Protein AF-A0A1S3QYT4-F1 (afdb_monomer_lite)

Sequence (196 aa):
MYPQIYHILTKGEIKMAVCIEDDCNSELPPASLLFRAARQYSYGVLFSLAETHRRLERLAMRNRGPLEVPPVIVKEWSSGKSKSALTPELVPALCFREWTCPNLRRLWLGRASEDRSRRTRAFLACLRSDCPALLNPAQVPQHLLLMCCVLRYMMQWPGGRILQRHELDAFLAQAVSNQLYEPDQLQELKVQQSTH

Secondary structure (DSSP, 8-state):
--HHHHHHHHHSEEEPPPP---TT--SS--HHHHTHHHHHHHHHHHTTHHHHHHHHHHHHHHHTS--PPPPPEEEEE--BTTB-TTS-EEEE----SSS-PPPHHHHHH--SHHHHHHHHHHHHHHTT---GGGG-TTTS-GGGHHHHHHHHHHHT-TTS-SS-HHHHHHHHHHHH-GGGG-HHHHHT-PPP----

pLDDT: mean 87.48, std 9.91, range [41.62, 97.94]

Foldseek 3Di:
DPPQLVCCLPPLEDEDDDDPDDQPDPQDDDPCVLLQLLVLQVSCQSVVVLVQVVVQVVVCVVVVHDDDDDWRWHFYQDDHDVDDSPGTDTRTRDAQDPDRQDHPCCLPVPDDPCSVVSVVCSNCSSLVRNDVQLVDCVNHPPVCSVVVSNVVSQCPRPVDRPDDPVRVVVVVCCVPDPQVVDVVSVVPDDDDPDDD

Structure (mmCIF, N/CA/C/O backbone):
data_AF-A0A1S3QYT4-F1
#
_entry.id   AF-A0A1S3QYT4-F1
#
loop_
_atom_site.group_PDB
_atom_site.id
_atom_site.type_symbol
_atom_site.label_atom_id
_atom_site.label_alt_id
_atom_site.label_comp_id
_atom_site.label_asym_id
_atom_site.label_entity_id
_atom_site.label_seq_id
_atom_site.pdbx_PDB_ins_code
_atom_site.Cartn_x
_atom_site.Cartn_y
_atom_site.Cartn_z
_atom_site.occupancy
_atom_site.B_iso_or_equiv
_atom_site.auth_seq_id
_atom_site.auth_comp_id
_atom_site.auth_asym_id
_atom_site.auth_atom_id
_atom_site.pdbx_PDB_model_num
ATOM 1 N N . MET A 1 1 ? -9.110 -11.469 -10.631 1.00 56.06 1 MET A N 1
ATOM 2 C CA . MET A 1 1 ? -8.016 -10.469 -10.619 1.00 56.06 1 MET A CA 1
ATOM 3 C C . MET A 1 1 ? -8.629 -9.153 -10.172 1.00 56.06 1 MET A C 1
ATOM 5 O O . MET A 1 1 ? -9.740 -8.880 -10.606 1.00 56.06 1 MET A O 1
ATOM 9 N N . TYR A 1 2 ? -7.989 -8.391 -9.282 1.00 73.38 2 TYR A N 1
ATOM 10 C CA . TYR A 1 2 ? -8.568 -7.126 -8.814 1.00 73.38 2 TYR A CA 1
ATOM 11 C C . TYR A 1 2 ? -8.703 -6.158 -10.010 1.00 73.38 2 TYR A C 1
ATOM 13 O O . TYR A 1 2 ? -7.704 -5.984 -10.718 1.00 73.38 2 TYR A O 1
ATOM 21 N N . PRO A 1 3 ? -9.890 -5.582 -10.292 1.00 77.69 3 PRO A N 1
ATOM 22 C CA . PRO A 1 3 ? -10.163 -4.857 -11.543 1.00 77.69 3 PRO A CA 1
ATOM 23 C C . PRO A 1 3 ? -9.160 -3.738 -11.848 1.00 77.69 3 PRO A C 1
ATOM 25 O O . PRO A 1 3 ? -8.796 -3.508 -13.000 1.00 77.69 3 PRO A O 1
ATOM 28 N N . GLN A 1 4 ? -8.653 -3.080 -10.804 1.00 89.12 4 GLN A N 1
ATOM 29 C CA . GLN A 1 4 ? -7.727 -1.959 -10.922 1.00 89.12 4 GLN A CA 1
ATOM 30 C C . GLN A 1 4 ? -6.356 -2.367 -11.478 1.00 89.12 4 GLN A C 1
ATOM 32 O O . GLN A 1 4 ? -5.688 -1.542 -12.090 1.00 89.12 4 GLN A O 1
ATOM 37 N N . ILE A 1 5 ? -5.926 -3.622 -11.310 1.00 92.38 5 ILE A N 1
ATOM 38 C CA . ILE A 1 5 ? -4.585 -4.069 -11.725 1.00 92.38 5 ILE A CA 1
ATOM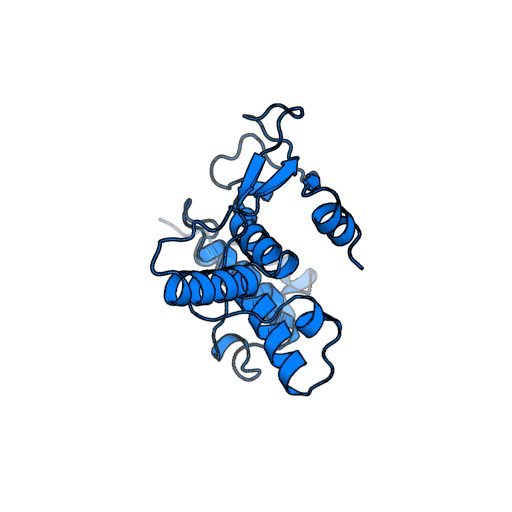 39 C C . ILE A 1 5 ? -4.407 -3.957 -13.238 1.00 92.38 5 ILE A C 1
ATOM 41 O O . ILE A 1 5 ? -3.396 -3.439 -13.707 1.00 92.38 5 ILE A O 1
ATOM 45 N N . TYR A 1 6 ? -5.391 -4.430 -14.005 1.00 91.75 6 TYR A N 1
ATOM 46 C CA . TYR A 1 6 ? -5.348 -4.351 -15.463 1.00 91.75 6 TYR A CA 1
ATOM 47 C C . TYR A 1 6 ? -5.307 -2.894 -15.934 1.00 91.75 6 TYR A C 1
ATOM 49 O O . TYR A 1 6 ? -4.530 -2.543 -16.821 1.00 91.75 6 TYR A O 1
ATOM 57 N N . HIS A 1 7 ? -6.100 -2.030 -15.300 1.00 94.44 7 HIS A N 1
ATOM 58 C CA . HIS A 1 7 ? -6.141 -0.610 -15.621 1.00 94.44 7 HIS A CA 1
ATOM 59 C C . HIS A 1 7 ? -4.813 0.095 -15.307 1.00 94.44 7 HIS A C 1
ATOM 61 O O . HIS A 1 7 ? -4.290 0.795 -16.168 1.00 94.44 7 HIS A O 1
ATOM 67 N N . ILE A 1 8 ? -4.196 -0.182 -14.153 1.00 96.12 8 ILE A N 1
ATOM 68 C CA . ILE A 1 8 ? -2.860 0.336 -13.816 1.00 96.12 8 ILE A CA 1
ATOM 69 C C . ILE A 1 8 ? -1.842 -0.090 -14.878 1.00 96.12 8 ILE A C 1
ATOM 71 O O . ILE A 1 8 ? -1.120 0.751 -15.400 1.00 96.12 8 ILE A O 1
ATOM 75 N N . LEU A 1 9 ? -1.802 -1.374 -15.241 1.00 94.31 9 LEU A N 1
ATOM 76 C CA . LEU A 1 9 ? -0.813 -1.897 -16.191 1.00 94.31 9 LEU A CA 1
ATOM 77 C C . LEU A 1 9 ? -1.001 -1.374 -17.624 1.00 94.31 9 LEU A C 1
ATOM 79 O O . LEU A 1 9 ? -0.030 -1.308 -18.372 1.00 94.31 9 LEU A O 1
ATOM 83 N N . THR A 1 10 ? -2.227 -1.021 -18.020 1.00 94.75 10 THR A N 1
ATOM 84 C CA . THR A 1 10 ? -2.541 -0.602 -19.400 1.00 94.75 10 THR A CA 1
ATOM 85 C C . THR A 1 10 ? -2.665 0.905 -19.584 1.00 94.75 10 THR A C 1
ATOM 87 O O . THR A 1 10 ? -2.404 1.405 -20.677 1.00 94.75 10 THR A O 1
ATOM 90 N N . LYS A 1 11 ? -3.084 1.635 -18.548 1.00 96.06 11 LYS A N 1
ATOM 91 C CA . LYS A 1 11 ? -3.335 3.083 -18.586 1.00 96.06 11 LYS A CA 1
ATOM 92 C C . LYS A 1 11 ? -2.419 3.877 -17.660 1.00 96.06 11 LYS A C 1
ATOM 94 O O . LYS A 1 11 ? -2.331 5.091 -17.807 1.00 96.06 11 LYS A O 1
ATOM 99 N N . GLY A 1 12 ? -1.724 3.215 -16.734 1.00 96.25 12 GLY A N 1
ATOM 100 C CA . GLY A 1 12 ? -0.875 3.891 -15.756 1.00 96.25 12 GLY A CA 1
ATOM 101 C C . GLY A 1 12 ? -1.681 4.761 -14.798 1.00 96.25 12 GLY A C 1
ATOM 102 O O . GLY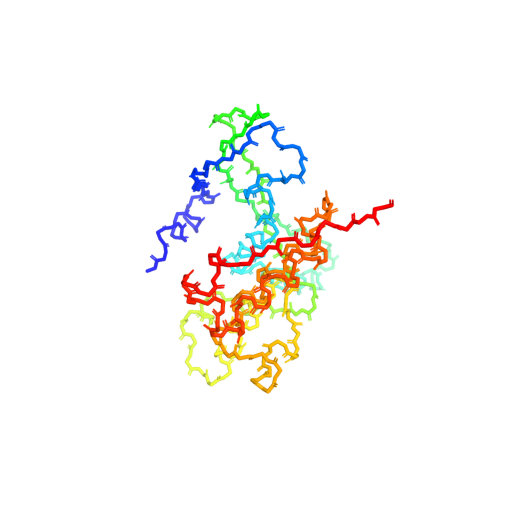 A 1 12 ? -1.184 5.790 -14.352 1.00 96.25 12 GLY A O 1
ATOM 103 N N . GLU A 1 13 ? -2.931 4.395 -14.508 1.00 95.88 13 GLU A N 1
ATOM 104 C CA . GLU A 1 13 ? -3.810 5.191 -13.655 1.00 95.88 13 GLU A CA 1
ATOM 105 C C . GLU A 1 13 ? -4.701 4.329 -12.754 1.00 95.88 13 GLU A C 1
ATOM 107 O O . GLU A 1 13 ? -4.961 3.154 -13.026 1.00 95.88 13 GLU A O 1
ATOM 112 N N . ILE A 1 14 ? -5.163 4.925 -11.657 1.00 94.69 14 ILE A N 1
ATOM 113 C CA . ILE A 1 14 ? -6.103 4.324 -10.713 1.00 94.69 14 ILE A CA 1
ATOM 114 C C . ILE A 1 14 ? -7.032 5.395 -10.145 1.00 94.69 14 ILE A C 1
ATOM 116 O O . ILE A 1 14 ? -6.604 6.496 -9.803 1.00 94.69 14 ILE A O 1
ATOM 120 N N . LYS A 1 15 ? -8.312 5.045 -10.002 1.00 92.25 15 LYS A N 1
ATOM 121 C CA . LYS A 1 15 ? -9.285 5.827 -9.239 1.00 92.25 15 LYS A CA 1
ATOM 122 C C . LYS A 1 15 ? -9.370 5.273 -7.824 1.00 92.25 15 LYS A C 1
ATOM 124 O O . LYS A 1 15 ? -9.664 4.090 -7.642 1.00 92.25 15 LYS A O 1
ATOM 129 N N . MET A 1 16 ? -9.069 6.115 -6.844 1.00 89.38 16 MET A N 1
ATOM 130 C CA . MET A 1 16 ? -9.186 5.769 -5.434 1.00 89.38 16 MET A CA 1
ATOM 131 C C . MET A 1 16 ? -10.658 5.605 -5.064 1.00 89.38 16 MET A C 1
ATOM 133 O O . MET A 1 16 ? -11.518 6.325 -5.571 1.00 89.38 16 MET A O 1
ATOM 137 N N . ALA A 1 17 ? -10.943 4.640 -4.189 1.00 83.94 17 ALA A N 1
ATOM 138 C CA . ALA A 1 17 ? -12.272 4.510 -3.612 1.00 83.94 17 ALA A CA 1
ATOM 139 C C . ALA A 1 17 ? -12.607 5.777 -2.814 1.00 83.94 17 ALA A C 1
ATOM 141 O O . ALA A 1 17 ? -11.731 6.350 -2.163 1.00 83.94 17 ALA A O 1
ATOM 142 N N . VAL A 1 18 ? -13.866 6.205 -2.885 1.00 78.94 18 VAL A N 1
ATOM 143 C CA . VAL A 1 18 ? -14.362 7.316 -2.075 1.00 78.94 18 VAL A CA 1
ATOM 144 C C . VAL A 1 18 ? -14.607 6.783 -0.670 1.00 78.94 18 VAL A C 1
ATOM 146 O O . VAL A 1 18 ? -15.431 5.888 -0.482 1.00 78.94 18 VAL A O 1
ATOM 149 N N . CYS A 1 19 ? -13.871 7.318 0.296 1.00 77.75 19 CYS A N 1
ATOM 150 C CA . CYS A 1 19 ? -14.106 7.089 1.713 1.00 77.75 19 CYS A CA 1
ATOM 151 C C . CYS A 1 19 ? -14.890 8.279 2.274 1.00 77.75 19 CYS A C 1
ATOM 153 O O . CYS A 1 19 ? -14.667 9.414 1.854 1.00 77.75 19 CYS A O 1
ATOM 155 N N . ILE A 1 20 ? -15.803 8.022 3.212 1.00 79.06 20 ILE A N 1
ATOM 156 C CA . ILE A 1 20 ? -16.398 9.088 4.022 1.00 79.06 20 ILE A CA 1
ATOM 157 C C . ILE A 1 20 ? -15.332 9.470 5.048 1.00 79.06 20 ILE A C 1
ATOM 159 O O . ILE A 1 20 ? -15.052 8.699 5.963 1.00 79.06 20 ILE A O 1
ATOM 163 N N . GLU A 1 21 ? -14.693 10.614 4.841 1.00 81.06 21 GLU A N 1
ATOM 164 C CA . GLU A 1 21 ? -13.662 11.152 5.726 1.00 81.06 21 GLU A CA 1
ATOM 165 C C . GLU A 1 21 ? -14.203 12.431 6.374 1.00 81.06 21 GLU A C 1
ATOM 167 O O . GLU A 1 21 ? -14.915 13.203 5.725 1.00 81.06 21 GLU A O 1
ATOM 172 N N . ASP A 1 22 ? -13.908 12.637 7.662 1.00 81.31 22 ASP A N 1
ATOM 173 C CA . ASP A 1 22 ? -14.217 13.910 8.308 1.00 81.31 22 ASP A CA 1
ATOM 174 C C . ASP A 1 22 ? -13.227 14.957 7.822 1.00 81.31 22 ASP A C 1
ATOM 176 O O . ASP A 1 22 ? -12.072 15.040 8.231 1.00 81.31 22 ASP A O 1
ATOM 180 N N . ASP A 1 23 ? -13.747 15.773 6.931 1.00 72.19 23 ASP A N 1
ATOM 181 C CA . ASP A 1 23 ? -13.096 16.890 6.301 1.00 72.19 23 ASP A CA 1
ATOM 182 C C . ASP A 1 23 ? -12.512 17.893 7.326 1.00 72.19 23 ASP A C 1
ATOM 184 O O . ASP A 1 23 ? -11.523 18.578 7.042 1.00 72.19 23 ASP A O 1
ATOM 188 N N . CYS A 1 24 ? -13.110 18.028 8.511 1.00 77.88 24 CYS A N 1
ATOM 189 C CA . CYS A 1 24 ? -12.649 18.928 9.571 1.00 77.88 24 CYS A CA 1
ATOM 190 C C . CYS A 1 24 ? -11.568 18.314 10.472 1.00 77.88 24 CYS A C 1
ATOM 192 O O . CYS A 1 24 ? -10.926 19.050 11.224 1.00 77.88 24 CYS A O 1
ATOM 194 N N . ASN A 1 25 ? -11.336 17.004 10.381 1.00 81.19 25 ASN A N 1
ATOM 195 C CA . ASN A 1 25 ? -10.341 16.320 11.187 1.00 81.19 25 ASN A CA 1
ATOM 196 C C . ASN A 1 25 ? -8.933 16.536 10.611 1.00 81.19 25 ASN A C 1
ATOM 198 O O . ASN A 1 25 ? -8.580 16.014 9.555 1.00 81.19 25 ASN A O 1
ATOM 202 N N . SER A 1 26 ? -8.109 17.304 11.323 1.00 79.06 26 SER A N 1
ATOM 203 C CA . SER A 1 26 ? -6.703 17.530 10.975 1.00 79.06 26 SER A CA 1
ATOM 204 C C . SER A 1 26 ? -5.742 16.520 11.610 1.00 79.06 26 SER A C 1
ATOM 206 O O . SER A 1 26 ? -4.556 16.526 11.277 1.00 79.06 26 SER A O 1
ATOM 208 N N . GLU A 1 27 ? -6.227 15.654 12.504 1.00 82.88 27 GLU A N 1
ATOM 209 C CA . GLU A 1 27 ? -5.410 14.674 13.228 1.00 82.88 27 GLU A CA 1
ATOM 210 C C . GLU A 1 27 ? -5.024 13.486 12.343 1.00 82.88 27 GLU A C 1
ATOM 212 O O . GLU A 1 27 ? -3.930 12.934 12.476 1.00 82.88 27 GLU A O 1
ATOM 217 N N . LEU A 1 28 ? -5.904 13.105 11.411 1.00 86.88 28 LEU A N 1
ATOM 218 C CA . LEU A 1 28 ? -5.710 11.954 10.538 1.00 86.88 28 LEU A CA 1
ATOM 219 C C . LEU A 1 28 ? -5.536 12.380 9.075 1.00 86.88 28 LEU A C 1
ATOM 221 O O . LEU A 1 28 ? -6.320 13.171 8.553 1.00 86.88 28 LEU A O 1
ATOM 225 N N . PRO A 1 29 ? -4.532 11.839 8.362 1.00 88.94 29 PRO A N 1
ATOM 226 C CA . PRO A 1 29 ? -4.417 12.052 6.932 1.00 88.94 29 PRO A CA 1
ATOM 227 C C . PRO A 1 29 ? -5.520 11.284 6.185 1.00 88.94 29 PRO A C 1
ATOM 229 O O . PRO A 1 29 ? -5.918 10.202 6.628 1.00 88.94 29 PRO A O 1
ATOM 232 N N . PRO A 1 30 ? -5.910 11.745 4.983 1.00 88.31 30 PRO A N 1
ATOM 233 C CA . PRO A 1 30 ? -6.751 10.966 4.083 1.00 88.31 30 PRO A CA 1
ATOM 234 C C . PRO A 1 30 ? -6.193 9.557 3.863 1.00 88.31 30 PRO A C 1
ATOM 236 O O . PRO A 1 30 ? -4.974 9.382 3.725 1.00 88.31 30 PRO A O 1
ATOM 239 N N . ALA A 1 31 ? -7.053 8.546 3.735 1.00 89.44 31 ALA A N 1
ATOM 240 C CA . ALA A 1 31 ? -6.630 7.161 3.508 1.00 89.44 31 ALA A CA 1
ATOM 241 C C . ALA A 1 31 ? -5.806 7.023 2.215 1.00 89.44 31 ALA A C 1
ATOM 243 O O . ALA A 1 31 ? -4.854 6.234 2.127 1.00 89.44 31 ALA A O 1
ATOM 244 N N . SER A 1 32 ? -6.133 7.842 1.210 1.00 89.75 32 SER A N 1
ATOM 245 C CA . SER A 1 32 ? -5.358 7.963 -0.023 1.00 89.75 32 SER A CA 1
ATOM 246 C C . SER A 1 32 ? -3.907 8.357 0.266 1.00 89.75 32 SER A C 1
ATOM 248 O O . SER A 1 32 ? -2.996 7.763 -0.307 1.00 89.75 32 SER A O 1
ATOM 250 N N . LEU A 1 33 ? -3.654 9.270 1.199 1.00 90.56 33 LEU A N 1
ATOM 251 C CA . LEU A 1 33 ? -2.306 9.666 1.584 1.00 90.56 33 LEU A CA 1
ATOM 252 C C . LEU A 1 33 ? -1.648 8.616 2.488 1.00 90.56 33 LEU A C 1
ATOM 254 O O . LEU A 1 33 ? -0.535 8.182 2.190 1.00 90.56 33 LEU A O 1
ATOM 258 N N . LEU A 1 34 ? -2.353 8.151 3.523 1.00 92.31 34 LEU A N 1
ATOM 259 C CA . LEU A 1 34 ? -1.850 7.179 4.499 1.00 92.31 34 LEU A CA 1
ATOM 260 C C . LEU A 1 34 ? -1.288 5.922 3.818 1.00 92.31 34 LEU A C 1
ATOM 262 O O . LEU A 1 34 ? -0.156 5.505 4.066 1.00 92.31 34 LEU A O 1
ATOM 266 N N . PHE A 1 35 ? -2.041 5.332 2.887 1.00 93.75 35 PHE A N 1
ATOM 267 C CA . PHE A 1 35 ? -1.648 4.095 2.201 1.00 93.75 35 PHE A CA 1
ATOM 268 C C . PHE A 1 35 ? -0.833 4.3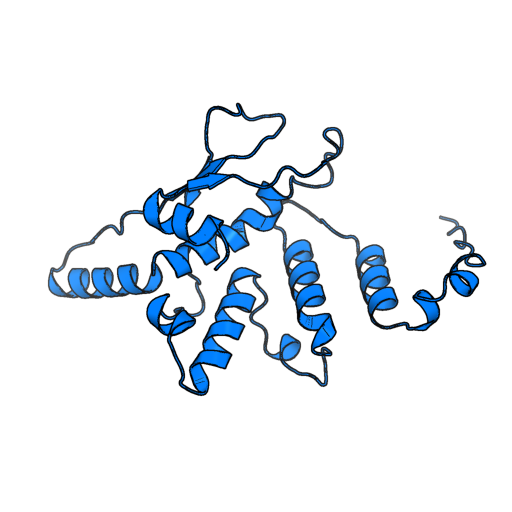17 0.918 1.00 93.75 35 PHE A C 1
ATOM 270 O O . PHE A 1 35 ? -0.582 3.365 0.174 1.00 93.75 35 PHE A O 1
ATOM 277 N N . ARG A 1 36 ? -0.394 5.552 0.638 1.00 94.81 36 ARG A N 1
ATOM 278 C CA . ARG A 1 36 ? 0.348 5.877 -0.589 1.00 94.81 36 ARG A CA 1
ATOM 279 C C . ARG A 1 36 ? 1.630 5.072 -0.726 1.00 94.81 36 ARG A C 1
ATOM 281 O O . ARG A 1 36 ? 1.842 4.467 -1.771 1.00 94.81 36 ARG A O 1
ATOM 288 N N . ALA A 1 37 ? 2.452 5.008 0.320 1.00 95.69 37 ALA A N 1
ATOM 289 C CA . ALA A 1 37 ? 3.729 4.298 0.254 1.00 95.69 37 ALA A CA 1
ATOM 290 C C . ALA A 1 37 ? 3.542 2.811 -0.102 1.00 95.69 37 ALA A C 1
ATOM 292 O O . ALA A 1 37 ? 4.253 2.284 -0.957 1.00 95.69 37 ALA A O 1
ATOM 293 N N . ALA A 1 38 ? 2.529 2.149 0.469 1.00 96.12 38 ALA A N 1
ATOM 294 C CA . ALA A 1 38 ? 2.200 0.767 0.116 1.00 96.12 38 ALA A CA 1
ATOM 295 C C . ALA A 1 38 ? 1.835 0.609 -1.371 1.00 96.12 38 ALA A C 1
ATOM 297 O O . ALA A 1 38 ? 2.262 -0.352 -2.024 1.00 96.12 38 ALA A O 1
ATOM 298 N N . ARG A 1 39 ? 1.092 1.568 -1.940 1.00 96.31 39 ARG A N 1
ATOM 299 C CA . ARG A 1 39 ? 0.776 1.579 -3.375 1.00 96.31 39 ARG A CA 1
ATOM 300 C C . ARG A 1 39 ? 2.004 1.847 -4.238 1.00 96.31 39 ARG A C 1
ATOM 302 O O . ARG A 1 39 ? 2.191 1.134 -5.215 1.00 96.31 39 ARG A O 1
ATOM 309 N N . GLN A 1 40 ? 2.886 2.766 -3.849 1.00 97.25 40 GLN A N 1
ATOM 310 C CA . GLN A 1 40 ? 4.138 3.036 -4.567 1.00 97.25 40 GLN A CA 1
ATOM 311 C C . GLN A 1 40 ? 5.012 1.785 -4.715 1.00 97.25 40 GLN A C 1
ATOM 313 O O . GLN A 1 40 ? 5.492 1.489 -5.813 1.00 97.25 40 GLN A O 1
ATOM 318 N N . TYR A 1 41 ? 5.176 1.011 -3.639 1.00 96.50 41 TYR A N 1
ATOM 319 C CA . TYR A 1 41 ? 5.880 -0.272 -3.703 1.00 96.50 41 TYR A CA 1
ATOM 320 C C . TYR A 1 41 ? 5.129 -1.300 -4.552 1.00 96.50 41 TYR A C 1
ATOM 322 O O . TYR A 1 41 ? 5.738 -2.017 -5.346 1.00 96.50 41 TYR A O 1
ATOM 330 N N . SER A 1 42 ? 3.799 -1.333 -4.451 1.00 95.62 42 SER A N 1
ATOM 331 C CA . SER A 1 42 ? 2.966 -2.208 -5.282 1.00 95.62 42 SER A CA 1
ATOM 332 C C . SER A 1 42 ? 3.116 -1.887 -6.774 1.00 95.62 42 SER A C 1
ATOM 334 O O . SER A 1 42 ? 3.256 -2.807 -7.577 1.00 95.62 42 SER A O 1
ATOM 336 N N . TYR A 1 43 ? 3.181 -0.609 -7.161 1.00 96.81 43 TYR A N 1
ATOM 337 C CA . TYR A 1 43 ? 3.489 -0.194 -8.533 1.00 96.81 43 TYR A CA 1
ATOM 338 C C . TYR A 1 43 ? 4.885 -0.660 -8.955 1.00 96.81 43 TYR A C 1
ATOM 340 O O . TYR A 1 43 ? 5.043 -1.180 -10.057 1.00 96.81 43 TYR A O 1
ATOM 348 N N . GLY A 1 44 ? 5.882 -0.564 -8.069 1.00 95.50 44 GLY A N 1
ATOM 349 C CA . GLY A 1 44 ? 7.232 -1.074 -8.329 1.00 95.50 44 GLY A CA 1
ATOM 350 C C . GLY A 1 44 ? 7.246 -2.571 -8.651 1.00 95.50 44 GLY A C 1
ATOM 351 O O . GLY A 1 44 ? 7.958 -3.006 -9.557 1.00 95.50 44 GLY A O 1
ATOM 352 N N . VAL A 1 45 ? 6.405 -3.354 -7.969 1.00 95.19 45 VAL A N 1
ATOM 353 C CA . VAL A 1 45 ? 6.202 -4.780 -8.265 1.00 95.19 45 VAL A CA 1
ATOM 354 C C . VAL A 1 45 ? 5.480 -4.981 -9.600 1.00 95.19 45 VAL A C 1
ATOM 356 O O . VAL A 1 45 ? 5.946 -5.762 -10.431 1.00 95.19 45 VAL A O 1
ATOM 359 N N . LEU A 1 46 ? 4.370 -4.272 -9.828 1.00 95.25 46 LEU A N 1
ATOM 360 C CA . LEU A 1 46 ? 3.557 -4.394 -11.044 1.00 95.25 46 LEU A CA 1
ATOM 361 C C . LEU A 1 46 ? 4.362 -4.078 -12.313 1.00 95.25 46 LEU A C 1
ATOM 363 O O . LEU A 1 46 ? 4.294 -4.816 -13.292 1.00 95.25 46 LEU A O 1
ATOM 367 N N . PHE A 1 47 ? 5.183 -3.032 -12.279 1.00 94.62 47 PHE A N 1
ATOM 368 C CA . PHE A 1 47 ? 6.017 -2.621 -13.409 1.00 94.62 47 PHE A CA 1
ATOM 369 C C . PHE A 1 47 ? 7.417 -3.251 -13.405 1.00 94.62 47 PHE A C 1
ATOM 371 O O . PHE A 1 47 ? 8.264 -2.875 -14.212 1.00 94.62 47 PHE A O 1
ATOM 378 N N . SER A 1 48 ? 7.670 -4.232 -12.527 1.00 93.62 48 SER A N 1
ATOM 379 C CA . SER A 1 48 ? 8.954 -4.948 -12.426 1.00 93.62 48 SER A CA 1
ATOM 380 C C . SER A 1 48 ? 10.166 -4.007 -12.319 1.00 93.62 48 SER A C 1
ATOM 382 O O . SER A 1 48 ? 11.234 -4.265 -12.876 1.00 93.62 48 SER A O 1
ATOM 384 N N . LEU A 1 49 ? 10.003 -2.908 -11.576 1.00 93.25 49 LEU A N 1
ATOM 385 C CA . LEU A 1 49 ? 10.947 -1.791 -11.523 1.00 93.25 49 LEU A CA 1
ATOM 386 C C . LEU A 1 49 ? 12.355 -2.238 -11.100 1.00 93.25 49 LEU A C 1
ATOM 388 O O . LEU A 1 49 ? 13.345 -1.846 -11.713 1.00 93.25 49 LEU A O 1
ATOM 392 N N . ALA A 1 50 ? 12.447 -3.138 -10.118 1.00 91.69 50 ALA A N 1
ATOM 393 C CA . ALA A 1 50 ? 13.723 -3.659 -9.631 1.00 91.69 50 ALA A CA 1
ATOM 394 C C . ALA A 1 50 ? 14.492 -4.472 -10.693 1.00 91.69 50 ALA A C 1
ATOM 396 O O . ALA A 1 50 ? 15.723 -4.459 -10.718 1.00 91.69 50 ALA A O 1
ATOM 397 N N . GLU A 1 51 ? 13.789 -5.173 -11.589 1.00 90.44 51 GLU A N 1
ATOM 398 C CA . GLU A 1 51 ? 14.416 -5.882 -12.710 1.00 90.44 51 GLU A CA 1
ATOM 399 C C . GLU A 1 51 ? 14.937 -4.895 -13.760 1.00 90.44 51 GLU A C 1
ATOM 401 O O . GLU A 1 51 ? 16.069 -5.040 -14.229 1.00 90.44 51 GLU A O 1
ATOM 406 N N . THR A 1 52 ? 14.147 -3.865 -14.074 1.00 89.81 52 THR A N 1
ATOM 407 C CA . THR A 1 52 ? 14.526 -2.787 -14.997 1.00 89.81 52 THR A CA 1
ATOM 408 C C . THR A 1 52 ? 15.770 -2.045 -14.512 1.00 89.81 52 THR A C 1
ATOM 410 O O . THR A 1 52 ? 16.722 -1.908 -15.280 1.00 89.81 52 THR A O 1
ATOM 413 N N . HIS A 1 53 ? 15.810 -1.653 -13.233 1.00 89.06 53 HIS A N 1
ATOM 414 C CA . HIS A 1 53 ? 16.978 -1.012 -12.615 1.00 89.06 53 HIS A CA 1
ATOM 415 C C . HIS A 1 53 ? 18.229 -1.882 -12.778 1.00 89.06 53 HIS A C 1
ATOM 417 O O . HIS A 1 53 ? 19.208 -1.456 -13.384 1.00 89.06 53 HIS A O 1
ATOM 423 N N . ARG A 1 54 ? 18.162 -3.155 -12.364 1.00 88.50 54 ARG A N 1
ATOM 424 C CA . ARG A 1 54 ? 19.288 -4.098 -12.484 1.00 88.50 54 ARG A CA 1
ATOM 425 C C . ARG A 1 54 ? 19.754 -4.310 -13.922 1.00 88.50 54 ARG A C 1
ATOM 427 O O . ARG A 1 54 ? 20.938 -4.547 -14.160 1.00 88.50 54 ARG A O 1
ATOM 434 N N . ARG A 1 55 ? 18.833 -4.328 -14.890 1.00 88.56 55 ARG A N 1
ATOM 435 C CA . ARG A 1 55 ? 19.174 -4.473 -16.312 1.00 88.56 55 ARG A CA 1
ATOM 436 C C . ARG A 1 55 ? 19.933 -3.244 -16.810 1.00 88.56 55 ARG A C 1
ATOM 438 O O . ARG A 1 55 ? 20.927 -3.410 -17.513 1.00 88.56 55 ARG A O 1
ATOM 445 N N . LEU A 1 56 ? 19.479 -2.047 -16.449 1.00 88.31 56 LEU A N 1
ATOM 446 C CA . LEU A 1 56 ? 20.111 -0.789 -16.843 1.00 88.31 56 LEU A CA 1
ATOM 447 C C . LEU A 1 56 ? 21.469 -0.591 -16.163 1.00 88.31 56 LEU A C 1
ATOM 449 O O . LEU A 1 56 ? 22.423 -0.242 -16.847 1.00 88.31 56 LEU A O 1
ATOM 453 N N . GLU A 1 57 ? 21.606 -0.933 -14.881 1.00 86.88 57 GLU A N 1
ATOM 454 C CA . GLU A 1 57 ? 22.893 -0.935 -14.166 1.00 86.88 57 GLU A CA 1
ATOM 455 C C . GLU A 1 57 ? 23.939 -1.819 -14.866 1.00 86.88 57 GLU A C 1
ATOM 457 O O . GLU A 1 57 ? 25.082 -1.409 -15.073 1.00 86.88 57 GLU A O 1
ATOM 462 N N . ARG A 1 58 ? 23.544 -3.020 -15.314 1.00 88.12 58 ARG A N 1
ATOM 463 C CA . ARG A 1 58 ? 24.430 -3.910 -16.087 1.00 88.12 58 ARG A CA 1
ATOM 464 C C . ARG A 1 58 ? 24.832 -3.317 -17.438 1.00 88.12 58 ARG A C 1
ATOM 466 O O . ARG A 1 58 ? 25.959 -3.521 -17.883 1.00 88.12 58 ARG A O 1
ATOM 473 N N . LEU A 1 59 ? 23.927 -2.603 -18.105 1.00 87.31 59 LEU A N 1
ATOM 474 C CA . LEU A 1 59 ? 24.227 -1.923 -19.367 1.00 87.31 59 LEU A CA 1
ATOM 475 C C . LEU A 1 59 ? 25.144 -0.712 -19.156 1.00 87.31 59 LEU A C 1
ATOM 477 O O . LEU A 1 59 ? 26.055 -0.513 -19.954 1.00 87.31 59 LEU A O 1
ATOM 481 N N . ALA A 1 60 ? 24.959 0.041 -18.071 1.00 86.31 60 ALA A N 1
ATOM 482 C CA . ALA A 1 60 ? 25.812 1.167 -17.689 1.00 86.31 60 ALA A CA 1
ATOM 483 C C . ALA A 1 60 ? 27.254 0.721 -17.431 1.00 86.31 60 ALA A C 1
ATOM 485 O O . ALA A 1 60 ? 28.190 1.309 -17.972 1.00 86.31 60 ALA A O 1
ATOM 486 N N . MET A 1 61 ? 27.424 -0.387 -16.701 1.00 84.25 61 MET A N 1
ATOM 487 C CA . MET A 1 61 ? 28.723 -1.042 -16.503 1.00 84.25 61 MET A CA 1
ATOM 488 C C . MET A 1 61 ? 29.396 -1.398 -17.837 1.00 84.25 61 MET A C 1
ATOM 490 O O . MET A 1 61 ? 30.601 -1.208 -17.994 1.00 84.25 61 MET A O 1
ATOM 494 N N . ARG A 1 62 ? 28.623 -1.889 -18.817 1.00 84.38 62 ARG A N 1
ATOM 495 C CA . ARG A 1 62 ? 29.143 -2.264 -20.141 1.00 84.38 62 ARG A CA 1
ATOM 496 C C . ARG A 1 62 ? 29.499 -1.053 -21.005 1.00 84.38 62 ARG A C 1
ATOM 498 O O . ARG A 1 62 ? 30.494 -1.092 -21.719 1.00 84.38 62 ARG A O 1
ATOM 505 N N . ASN A 1 63 ? 28.689 0.000 -20.948 1.00 82.19 63 ASN A N 1
ATOM 506 C CA . ASN A 1 63 ? 28.791 1.160 -21.834 1.00 82.19 63 ASN A CA 1
ATOM 507 C C . ASN A 1 63 ? 29.592 2.334 -21.229 1.00 82.19 63 ASN A C 1
ATOM 509 O O . ASN A 1 63 ? 29.711 3.364 -21.883 1.00 82.19 63 ASN A O 1
ATOM 513 N N . ARG A 1 64 ? 30.146 2.192 -20.009 1.00 73.31 64 ARG A N 1
ATOM 514 C CA . ARG A 1 64 ? 30.922 3.222 -19.279 1.00 73.31 64 ARG A CA 1
ATOM 515 C C . ARG A 1 64 ? 30.234 4.594 -19.234 1.00 73.31 64 ARG A C 1
ATOM 517 O O . ARG A 1 64 ? 30.875 5.624 -19.421 1.00 73.31 64 ARG A O 1
ATOM 524 N N . GLY A 1 65 ? 28.930 4.612 -18.973 1.00 71.88 65 GLY A N 1
ATOM 525 C CA . GLY A 1 65 ? 28.169 5.854 -18.861 1.00 71.88 65 GLY A CA 1
ATOM 526 C C . GLY A 1 65 ? 26.973 5.708 -17.923 1.00 71.88 65 GLY A C 1
ATOM 527 O O . GLY A 1 65 ? 26.415 4.609 -17.832 1.00 71.88 65 GLY A O 1
ATOM 528 N N . PRO A 1 66 ? 26.574 6.781 -17.217 1.00 68.06 66 PRO A N 1
ATOM 529 C CA . PRO A 1 66 ? 25.364 6.765 -16.409 1.00 68.06 66 PRO A CA 1
ATOM 530 C C . PRO A 1 66 ? 24.147 6.576 -17.324 1.00 68.06 66 PRO A C 1
ATOM 532 O O . PRO A 1 66 ? 23.956 7.321 -18.282 1.00 68.06 66 PRO A O 1
ATOM 535 N N . LEU A 1 67 ? 23.332 5.562 -17.036 1.00 72.81 67 LEU A N 1
ATOM 536 C CA . LEU A 1 67 ? 22.013 5.388 -17.642 1.00 72.81 67 LEU A CA 1
ATOM 537 C C . LEU A 1 67 ? 20.975 5.821 -16.615 1.00 72.81 67 LEU A C 1
ATOM 539 O O . LEU A 1 67 ? 20.841 5.197 -15.562 1.00 72.81 67 LEU A O 1
ATOM 543 N N . GLU A 1 68 ? 20.258 6.897 -16.920 1.00 78.75 68 GLU A N 1
ATOM 544 C CA . GLU A 1 68 ? 19.116 7.326 -16.124 1.00 78.75 68 GLU A CA 1
ATOM 545 C C . GLU A 1 68 ? 17.984 6.308 -16.289 1.00 78.75 68 GLU A C 1
ATOM 547 O O . GLU A 1 68 ? 17.656 5.899 -17.406 1.00 78.75 68 GLU A O 1
ATOM 552 N N . VAL A 1 69 ? 17.408 5.859 -15.173 1.00 76.81 69 VAL A N 1
ATOM 553 C CA . VAL A 1 69 ? 16.230 4.994 -15.214 1.00 76.81 69 VAL A CA 1
ATOM 554 C C . VAL A 1 69 ? 14.995 5.888 -15.255 1.00 76.81 69 VAL A C 1
ATOM 556 O O . VAL A 1 69 ? 14.756 6.598 -14.276 1.00 76.81 69 VAL A O 1
ATOM 559 N N . PRO A 1 70 ? 14.191 5.860 -16.335 1.00 84.81 70 PRO A N 1
ATOM 560 C CA . PRO A 1 70 ? 12.974 6.652 -16.385 1.00 84.81 70 PRO A CA 1
ATOM 561 C C . PRO A 1 70 ? 12.050 6.254 -15.227 1.00 84.81 70 PRO A C 1
ATOM 563 O O . PRO A 1 70 ? 11.814 5.055 -15.027 1.00 84.81 70 PRO A O 1
ATOM 566 N N . PRO A 1 71 ? 11.515 7.218 -14.459 1.00 91.31 71 PRO A N 1
ATOM 567 C CA . PRO A 1 71 ? 10.627 6.898 -13.359 1.00 91.31 71 PRO A CA 1
ATOM 568 C C . PRO A 1 71 ? 9.324 6.307 -13.899 1.00 91.31 71 PRO A C 1
ATOM 570 O O . PRO A 1 71 ? 8.738 6.802 -14.863 1.00 91.31 71 PRO A O 1
ATOM 573 N N . VAL A 1 72 ? 8.832 5.261 -13.241 1.00 95.50 72 VAL A N 1
ATOM 574 C CA . VAL A 1 72 ? 7.480 4.758 -13.486 1.00 95.50 72 VAL A CA 1
ATOM 575 C C . VAL A 1 72 ? 6.515 5.593 -12.655 1.00 95.50 72 VAL A C 1
ATOM 577 O O . VAL A 1 72 ? 6.585 5.576 -11.428 1.00 95.50 72 VAL A O 1
ATOM 580 N N . ILE A 1 73 ? 5.617 6.315 -13.321 1.00 97.62 73 ILE A N 1
ATOM 581 C CA . ILE A 1 73 ? 4.626 7.191 -12.691 1.00 97.62 73 ILE A CA 1
ATOM 582 C C . ILE A 1 73 ? 3.226 6.620 -12.910 1.00 97.62 73 ILE A C 1
ATOM 584 O O . ILE A 1 73 ? 2.858 6.292 -14.037 1.00 97.62 73 ILE A O 1
ATOM 588 N N . VAL A 1 74 ? 2.438 6.543 -11.839 1.00 97.94 74 VAL A N 1
ATOM 589 C CA . VAL A 1 74 ? 1.017 6.184 -11.877 1.00 97.94 74 VAL A CA 1
ATOM 590 C C . VAL A 1 74 ? 0.180 7.405 -11.507 1.00 97.94 74 VAL A C 1
ATOM 592 O O . VAL A 1 74 ? 0.472 8.092 -10.531 1.00 97.94 74 VAL A O 1
ATOM 595 N N . LYS A 1 75 ? -0.865 7.677 -12.289 1.00 97.00 75 LYS A N 1
ATOM 596 C CA . LYS A 1 75 ? -1.847 8.734 -12.032 1.00 97.00 75 LYS A CA 1
ATOM 597 C C . LYS A 1 75 ? -2.875 8.252 -11.009 1.00 97.00 75 LYS A C 1
ATOM 599 O O . LYS A 1 75 ? -3.671 7.362 -11.305 1.00 97.00 75 LYS A O 1
ATOM 604 N N . GLU A 1 76 ? -2.875 8.834 -9.818 1.00 94.81 76 GLU A N 1
ATOM 605 C CA . GLU A 1 76 ? -3.883 8.567 -8.792 1.00 94.81 76 GLU A CA 1
ATOM 606 C C . GLU A 1 76 ? -4.967 9.645 -8.817 1.00 94.81 76 GLU A C 1
ATOM 608 O O . GLU A 1 76 ? -4.712 10.818 -8.543 1.00 94.81 76 GLU A O 1
ATOM 613 N N . TRP A 1 77 ? -6.196 9.236 -9.114 1.00 92.56 77 TRP A N 1
ATOM 614 C CA . TRP A 1 77 ? -7.376 10.085 -9.028 1.00 92.56 77 TRP A CA 1
ATOM 615 C C . TRP A 1 77 ? -7.994 9.922 -7.640 1.00 92.56 77 TRP A C 1
ATOM 617 O O . TRP A 1 77 ? -8.479 8.841 -7.303 1.00 92.56 77 TRP A O 1
ATOM 627 N N . SER A 1 78 ? -7.964 10.974 -6.825 1.00 86.75 78 SER A N 1
ATOM 628 C CA . SER A 1 78 ? -8.588 10.995 -5.499 1.00 86.75 78 SER A CA 1
ATOM 629 C C . SER A 1 78 ? -9.323 12.311 -5.274 1.00 86.75 78 SER A C 1
ATOM 631 O O . SER A 1 78 ? -8.952 13.334 -5.847 1.00 86.75 78 SER A O 1
ATOM 633 N N . SER A 1 79 ? -10.381 12.266 -4.468 1.00 78.75 79 SER A N 1
ATOM 634 C CA . SER A 1 79 ? -11.108 13.458 -4.035 1.00 78.75 79 SER A CA 1
ATOM 635 C C . SER A 1 79 ? -10.551 13.914 -2.689 1.00 78.75 79 SER A C 1
ATOM 637 O O . SER A 1 79 ? -10.313 13.077 -1.821 1.00 78.75 79 SER A O 1
ATOM 639 N N . GLY A 1 80 ? -10.333 15.215 -2.510 1.00 72.00 80 GLY A N 1
ATOM 640 C CA . GLY A 1 80 ? -9.910 15.790 -1.232 1.00 72.00 80 GLY A CA 1
ATOM 641 C C . GLY A 1 80 ? -9.945 17.317 -1.259 1.00 72.00 80 GLY A C 1
ATOM 642 O O . GLY A 1 80 ? -9.829 17.912 -2.329 1.00 72.00 80 GLY A O 1
ATOM 643 N N . LYS A 1 81 ? -10.075 17.952 -0.085 1.00 65.25 81 LYS A N 1
ATOM 644 C CA . LYS A 1 81 ? -10.308 19.405 0.072 1.00 65.25 81 LYS A CA 1
ATOM 645 C C . LYS A 1 81 ? -9.416 20.324 -0.760 1.00 65.25 81 LYS A C 1
ATOM 647 O O . LYS A 1 81 ? -9.863 21.367 -1.221 1.00 65.25 81 LYS A O 1
ATOM 652 N N . SER A 1 82 ? -8.143 19.972 -0.913 1.00 64.81 82 SER A N 1
ATOM 653 C CA . SER A 1 82 ? -7.141 20.822 -1.564 1.00 64.81 82 SER A CA 1
ATOM 654 C C . SER A 1 82 ? -6.916 20.500 -3.042 1.00 64.81 82 SER A C 1
ATOM 656 O O . SER A 1 82 ? -6.046 21.111 -3.664 1.00 64.81 82 SER A O 1
ATOM 658 N N . LYS A 1 83 ? -7.653 19.537 -3.619 1.00 69.25 83 LYS A N 1
ATOM 659 C CA . LYS A 1 83 ? -7.378 19.017 -4.965 1.00 69.25 83 LYS A CA 1
ATOM 660 C C . LYS A 1 83 ? -8.602 19.080 -5.862 1.00 69.25 83 LYS A C 1
ATOM 662 O O . LYS A 1 83 ? -9.680 18.604 -5.523 1.00 69.25 83 LYS A O 1
ATOM 667 N N . SER A 1 84 ? -8.394 19.626 -7.057 1.00 71.75 84 SER A N 1
ATOM 668 C CA . SER A 1 84 ? -9.371 19.534 -8.137 1.00 71.75 84 SER A CA 1
ATOM 669 C C . SER A 1 84 ? -9.550 18.076 -8.550 1.00 71.75 84 SER A C 1
ATOM 671 O O . SER A 1 84 ? -8.569 17.386 -8.824 1.00 71.75 84 SER A O 1
ATOM 673 N N . ALA A 1 85 ? -10.802 17.637 -8.691 1.00 75.19 85 ALA A N 1
ATOM 674 C CA . ALA A 1 85 ? -11.134 16.313 -9.218 1.00 75.19 85 ALA A CA 1
ATOM 675 C C . ALA A 1 85 ? -10.625 16.083 -10.659 1.00 75.19 85 ALA A C 1
ATOM 677 O O . ALA A 1 85 ? -10.614 14.950 -11.138 1.00 75.19 85 ALA A O 1
ATOM 678 N N . LEU A 1 86 ? -10.206 17.147 -11.354 1.00 82.50 86 LEU A N 1
ATOM 679 C CA . LEU A 1 86 ? -9.732 17.110 -12.738 1.00 82.50 86 LEU A CA 1
ATOM 680 C C . LEU A 1 86 ? -8.214 16.913 -12.868 1.00 82.50 86 LEU A C 1
ATOM 682 O O . LEU A 1 86 ? -7.735 16.681 -13.977 1.00 82.50 86 LEU A O 1
ATOM 686 N N . THR A 1 87 ? -7.460 16.973 -11.766 1.00 89.62 87 THR A N 1
ATOM 687 C CA . THR A 1 87 ? -5.998 16.842 -11.792 1.00 89.62 87 THR A CA 1
ATOM 688 C C . THR A 1 87 ? -5.563 15.607 -11.003 1.00 89.62 87 THR A C 1
ATOM 690 O O . THR A 1 87 ? -5.706 15.593 -9.780 1.00 89.62 87 THR A O 1
ATOM 693 N N . PRO A 1 88 ? -5.007 14.571 -11.658 1.00 93.44 88 PRO A N 1
ATOM 694 C CA . PRO A 1 88 ? -4.508 13.402 -10.952 1.00 93.44 88 PRO A CA 1
ATOM 695 C C . PRO A 1 88 ? -3.191 13.706 -10.240 1.00 93.44 88 PRO A C 1
ATOM 697 O O . PRO A 1 88 ? -2.390 14.532 -10.685 1.00 93.44 88 PRO A O 1
ATOM 700 N N . GLU A 1 89 ? -2.914 12.960 -9.178 1.00 93.06 89 GLU A N 1
ATOM 701 C CA . GLU A 1 89 ? -1.599 12.963 -8.549 1.00 93.06 89 GLU A CA 1
ATOM 702 C C . GLU A 1 89 ? -0.641 12.047 -9.302 1.00 93.06 89 GLU A C 1
ATOM 704 O O . GLU A 1 89 ? -0.958 10.895 -9.594 1.00 93.06 89 GLU A O 1
ATOM 709 N N . LEU A 1 90 ? 0.556 12.549 -9.589 1.00 95.44 90 LEU A N 1
ATOM 710 C CA . LEU A 1 90 ? 1.620 11.774 -10.211 1.00 95.44 90 LEU A CA 1
ATOM 711 C C . LEU A 1 90 ? 2.424 11.069 -9.122 1.00 95.44 90 LEU A C 1
ATOM 713 O O . LEU A 1 90 ? 3.220 11.688 -8.418 1.00 95.44 90 LEU A O 1
ATOM 717 N N . VAL A 1 91 ? 2.192 9.770 -8.968 1.00 97.06 91 VAL A N 1
ATOM 718 C CA . VAL A 1 91 ? 2.776 8.976 -7.889 1.00 97.06 91 VAL A CA 1
ATOM 719 C C . VAL A 1 91 ? 3.859 8.055 -8.453 1.00 97.06 91 VAL A C 1
ATOM 721 O O . VAL A 1 91 ? 3.551 7.178 -9.264 1.00 97.06 91 VAL A O 1
ATOM 724 N N . PRO A 1 92 ? 5.131 8.220 -8.043 1.00 97.50 92 PRO A N 1
ATOM 725 C CA . PRO A 1 92 ? 6.206 7.375 -8.534 1.00 97.50 92 PRO A CA 1
ATOM 726 C C . PRO A 1 92 ? 6.156 5.995 -7.883 1.00 97.50 92 PRO A C 1
ATOM 728 O O . PRO A 1 92 ? 5.941 5.865 -6.675 1.00 97.50 92 PRO A O 1
ATOM 731 N N . ALA A 1 93 ? 6.405 4.967 -8.686 1.00 97.19 93 ALA A N 1
ATOM 732 C CA . ALA A 1 93 ? 6.679 3.624 -8.213 1.00 97.19 93 ALA A CA 1
ATOM 733 C C . ALA A 1 93 ? 8.025 3.578 -7.476 1.00 97.19 93 ALA A C 1
ATOM 735 O O . ALA A 1 93 ? 8.978 4.257 -7.857 1.00 97.19 93 ALA A O 1
ATOM 736 N N . LEU A 1 94 ? 8.111 2.745 -6.439 1.00 95.62 94 LEU A N 1
ATOM 737 C CA . LEU A 1 94 ? 9.315 2.602 -5.623 1.00 95.62 94 LEU A CA 1
ATOM 738 C C . LEU A 1 94 ? 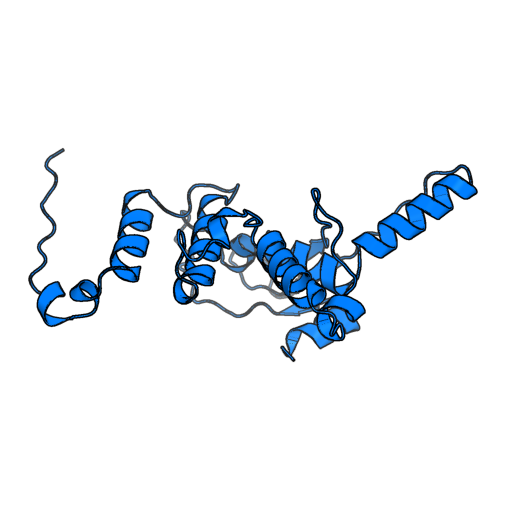9.820 1.160 -5.619 1.00 95.62 94 LEU A C 1
ATOM 740 O O . LEU A 1 94 ? 9.045 0.205 -5.569 1.00 95.62 94 LEU A O 1
ATOM 744 N N . CYS A 1 95 ? 11.143 1.015 -5.624 1.00 93.69 95 CYS A N 1
ATOM 745 C CA . CYS A 1 95 ? 11.813 -0.245 -5.327 1.00 93.69 95 CYS A CA 1
ATOM 746 C C . CYS A 1 95 ? 11.977 -0.408 -3.818 1.00 93.69 95 CYS A C 1
ATOM 748 O O . CYS A 1 95 ? 12.227 0.558 -3.097 1.00 93.69 95 CYS A O 1
ATOM 750 N N . PHE A 1 96 ? 11.910 -1.649 -3.353 1.00 92.38 96 PHE A N 1
ATOM 751 C CA . PHE A 1 96 ? 12.335 -1.975 -1.999 1.00 92.38 96 PHE A CA 1
ATOM 752 C C . PHE A 1 96 ? 13.850 -1.795 -1.858 1.00 92.38 96 PHE A C 1
ATOM 754 O O . PHE A 1 96 ? 14.591 -2.053 -2.808 1.00 92.38 96 PHE A O 1
ATOM 761 N N . ARG A 1 97 ? 14.312 -1.373 -0.678 1.00 85.00 97 ARG A N 1
ATOM 762 C CA . ARG A 1 97 ? 15.733 -1.090 -0.437 1.00 85.00 97 ARG A CA 1
ATOM 763 C C . ARG A 1 97 ? 16.507 -2.344 -0.032 1.00 85.00 97 ARG A C 1
ATOM 765 O O . ARG A 1 97 ? 17.605 -2.578 -0.518 1.00 85.00 97 ARG A O 1
ATOM 772 N N . GLU A 1 98 ? 15.919 -3.167 0.828 1.00 83.25 98 GLU A N 1
ATOM 773 C CA . GLU A 1 98 ? 16.596 -4.264 1.533 1.00 83.25 98 GLU A CA 1
ATOM 774 C C . GLU A 1 98 ? 16.495 -5.610 0.801 1.00 83.25 98 GLU A C 1
ATOM 776 O O . GLU A 1 98 ? 17.111 -6.603 1.191 1.00 83.25 98 GLU A O 1
ATOM 781 N N . TRP A 1 99 ? 15.694 -5.682 -0.262 1.00 85.19 99 TRP A N 1
ATOM 782 C CA . TRP A 1 99 ? 15.548 -6.892 -1.061 1.00 85.19 99 TRP A CA 1
ATOM 783 C C . TRP A 1 99 ? 15.166 -6.553 -2.492 1.00 85.19 99 TRP A C 1
ATOM 785 O O . TRP A 1 99 ? 14.554 -5.527 -2.778 1.00 85.19 99 TRP A O 1
ATOM 795 N N . THR A 1 100 ? 15.482 -7.453 -3.414 1.00 87.69 100 THR A N 1
ATOM 796 C CA . THR A 1 100 ? 14.969 -7.334 -4.773 1.00 87.69 100 THR A CA 1
ATOM 797 C C . THR A 1 100 ? 13.818 -8.290 -4.967 1.00 87.69 100 THR A C 1
ATOM 799 O O . THR A 1 100 ? 13.992 -9.509 -5.040 1.00 87.69 100 THR A O 1
ATOM 802 N N . CYS A 1 101 ? 12.640 -7.694 -5.082 1.00 90.38 101 CYS A N 1
ATOM 803 C CA . CYS A 1 101 ? 11.424 -8.414 -5.378 1.00 90.38 101 CYS A CA 1
ATOM 804 C C . CYS A 1 101 ? 11.506 -9.069 -6.770 1.00 90.38 101 CYS A C 1
ATOM 806 O O . CYS A 1 101 ? 11.944 -8.422 -7.728 1.00 90.38 101 CYS A O 1
ATOM 808 N N . PRO A 1 102 ? 11.097 -10.343 -6.903 1.00 91.31 102 PRO A N 1
ATOM 809 C CA . PRO A 1 102 ? 10.898 -10.961 -8.204 1.00 91.31 102 PRO A CA 1
ATOM 810 C C . PRO A 1 102 ? 9.879 -10.197 -9.052 1.00 91.31 102 PRO A C 1
ATOM 812 O O . PRO A 1 102 ? 8.983 -9.540 -8.527 1.00 91.31 102 PRO A O 1
ATOM 815 N N . ASN A 1 103 ? 9.973 -10.350 -10.371 1.00 90.50 103 ASN A N 1
ATOM 816 C CA . ASN A 1 103 ? 8.991 -9.770 -11.272 1.00 90.50 103 ASN A CA 1
ATOM 817 C C . ASN A 1 103 ? 7.600 -10.387 -11.108 1.00 90.50 103 ASN A C 1
ATOM 819 O O . ASN A 1 103 ? 7.404 -11.482 -10.563 1.00 90.50 103 ASN A O 1
ATOM 823 N N . LEU A 1 104 ? 6.626 -9.667 -11.650 1.00 90.56 104 LEU A N 1
ATOM 824 C CA . LEU A 1 104 ? 5.220 -10.000 -11.535 1.00 90.56 104 LEU A CA 1
ATOM 825 C C . LEU A 1 104 ? 4.881 -11.377 -12.120 1.00 90.56 104 LEU A C 1
ATOM 827 O O . LEU A 1 104 ? 4.086 -12.116 -11.542 1.00 90.56 104 LEU A O 1
ATOM 831 N N . ARG A 1 105 ? 5.543 -11.765 -13.221 1.00 91.38 105 ARG A N 1
ATOM 832 C CA . ARG A 1 105 ? 5.376 -13.087 -13.841 1.00 91.38 105 ARG A CA 1
ATOM 833 C C . ARG A 1 105 ? 5.735 -14.200 -12.861 1.00 91.38 105 ARG A C 1
ATOM 835 O O . ARG A 1 105 ? 4.969 -15.151 -12.730 1.00 91.38 105 ARG A O 1
ATOM 842 N N . ARG A 1 106 ? 6.863 -14.083 -12.153 1.00 92.38 106 ARG A N 1
ATOM 843 C CA . ARG A 1 106 ? 7.274 -15.070 -11.146 1.00 92.38 106 ARG A CA 1
ATOM 844 C C . ARG A 1 106 ? 6.356 -15.051 -9.929 1.00 92.38 106 ARG A C 1
ATOM 846 O O . ARG A 1 106 ? 5.976 -16.115 -9.455 1.00 92.38 106 ARG A O 1
ATOM 853 N N . LEU A 1 107 ? 5.957 -13.875 -9.447 1.00 93.00 107 LEU A N 1
ATOM 854 C CA . LEU A 1 107 ? 5.050 -13.785 -8.300 1.00 93.00 107 LEU A CA 1
ATOM 855 C C . LEU A 1 107 ? 3.674 -14.393 -8.599 1.00 93.00 107 LEU A C 1
ATOM 857 O O . LEU A 1 107 ? 3.168 -15.144 -7.768 1.00 93.00 107 LEU A O 1
ATOM 861 N N . TRP A 1 108 ? 3.083 -14.140 -9.771 1.00 90.94 108 TRP A N 1
ATOM 862 C CA . TRP A 1 108 ? 1.765 -14.689 -10.117 1.00 90.94 108 TRP A CA 1
ATOM 863 C C . TRP A 1 108 ? 1.797 -16.136 -10.579 1.00 90.94 108 TRP A C 1
ATOM 865 O O . TRP A 1 108 ? 0.987 -16.936 -10.120 1.00 90.94 108 TRP A O 1
ATOM 875 N N . LEU A 1 109 ? 2.698 -16.465 -11.504 1.00 93.69 109 LEU A N 1
ATOM 876 C CA . LEU A 1 109 ? 2.677 -17.752 -12.201 1.00 93.69 109 LEU A CA 1
ATOM 877 C C . LEU A 1 109 ? 3.639 -18.774 -11.594 1.00 93.69 109 LEU A C 1
ATOM 879 O O . LEU A 1 109 ? 3.585 -19.945 -11.966 1.00 93.69 109 LEU A O 1
ATOM 883 N N . GLY A 1 110 ? 4.512 -18.349 -10.676 1.00 93.94 110 GLY A N 1
ATOM 884 C CA . GLY A 1 110 ? 5.436 -19.229 -9.971 1.00 93.94 110 GLY A CA 1
ATOM 885 C C . GLY A 1 110 ? 4.710 -20.337 -9.207 1.00 93.94 110 GLY A C 1
ATOM 886 O O . GLY A 1 110 ? 3.654 -20.121 -8.608 1.00 93.94 110 GLY A O 1
ATOM 887 N N . ARG A 1 111 ? 5.261 -21.547 -9.251 1.00 94.62 111 ARG A N 1
ATOM 888 C CA . ARG A 1 111 ? 4.715 -22.732 -8.567 1.00 94.62 111 ARG A CA 1
ATOM 889 C C . ARG A 1 111 ? 5.746 -23.424 -7.682 1.00 94.62 111 ARG A C 1
ATOM 891 O O . ARG A 1 111 ? 5.423 -24.437 -7.071 1.00 94.62 111 ARG A O 1
ATOM 898 N N . ALA A 1 112 ? 6.969 -22.901 -7.616 1.00 94.12 112 ALA A N 1
ATOM 899 C CA . ALA A 1 112 ? 7.984 -23.450 -6.735 1.00 94.12 112 ALA A CA 1
ATOM 900 C C . ALA A 1 112 ? 7.577 -23.226 -5.272 1.00 94.12 112 ALA A C 1
ATOM 902 O O . ALA A 1 112 ? 6.899 -22.247 -4.947 1.00 94.12 112 ALA A O 1
ATOM 903 N N . SER A 1 113 ? 8.029 -24.104 -4.377 1.00 90.12 113 SER A N 1
ATOM 904 C CA . SER A 1 113 ? 7.781 -23.988 -2.932 1.00 90.12 113 SER A CA 1
ATOM 905 C C . SER A 1 113 ? 8.207 -22.619 -2.382 1.00 90.12 113 SER A C 1
ATOM 907 O O . SER A 1 113 ? 7.492 -22.012 -1.585 1.00 90.12 113 SER A O 1
ATOM 909 N N . GLU A 1 114 ? 9.319 -22.078 -2.884 1.00 92.44 114 GLU A N 1
ATOM 910 C CA . GLU A 1 114 ? 9.830 -20.752 -2.527 1.00 92.44 114 GLU A CA 1
ATOM 911 C C . GLU A 1 114 ? 8.942 -19.587 -2.984 1.00 92.44 114 GLU A C 1
ATOM 913 O O . GLU A 1 114 ? 9.002 -18.503 -2.398 1.00 92.44 114 GLU A O 1
ATOM 918 N N . ASP A 1 115 ? 8.137 -19.757 -4.039 1.00 93.62 115 ASP A N 1
ATOM 919 C CA . ASP A 1 115 ? 7.339 -18.659 -4.592 1.00 93.62 115 ASP A CA 1
ATOM 920 C C . ASP A 1 115 ? 6.256 -18.215 -3.598 1.00 93.62 115 ASP A C 1
ATOM 922 O O . ASP A 1 115 ? 5.928 -17.029 -3.539 1.00 93.62 115 ASP A O 1
ATOM 926 N N . ARG A 1 116 ? 5.774 -19.124 -2.733 1.00 92.12 116 ARG A N 1
ATOM 927 C CA . ARG A 1 116 ? 4.891 -18.772 -1.610 1.00 92.12 116 ARG A CA 1
ATOM 928 C C . ARG A 1 116 ? 5.578 -17.788 -0.663 1.00 92.12 116 ARG A C 1
ATOM 930 O O . ARG A 1 116 ? 5.023 -16.727 -0.390 1.00 92.12 116 ARG A O 1
ATOM 937 N N . SER A 1 117 ? 6.799 -18.096 -0.228 1.00 92.19 117 SER A N 1
ATOM 938 C CA . SER A 1 117 ? 7.584 -17.227 0.657 1.00 92.19 117 SER A CA 1
ATOM 939 C C . SER A 1 117 ? 7.900 -15.882 0.002 1.00 92.19 117 SER A C 1
ATOM 941 O O . SER A 1 117 ? 7.839 -14.844 0.658 1.00 92.19 117 SER A O 1
ATOM 943 N N . ARG A 1 118 ? 8.166 -15.868 -1.312 1.00 93.50 118 ARG A N 1
ATOM 944 C CA . ARG A 1 118 ? 8.397 -14.631 -2.077 1.00 93.50 118 ARG A CA 1
ATOM 945 C C . ARG A 1 118 ? 7.148 -13.750 -2.142 1.00 93.50 118 ARG A C 1
ATOM 947 O O . ARG A 1 118 ? 7.274 -12.541 -1.973 1.00 93.50 118 ARG A O 1
ATOM 954 N N . ARG A 1 119 ? 5.953 -14.324 -2.332 1.00 94.38 119 ARG A N 1
ATOM 955 C CA . ARG A 1 119 ? 4.683 -13.571 -2.284 1.00 94.38 119 ARG A CA 1
ATOM 956 C C . ARG A 1 119 ? 4.429 -12.984 -0.903 1.00 94.38 119 ARG A C 1
ATOM 958 O O . ARG A 1 119 ? 4.107 -11.804 -0.807 1.00 94.38 119 ARG A O 1
ATOM 965 N N . THR A 1 120 ? 4.614 -13.785 0.147 1.00 93.38 120 THR A N 1
ATOM 966 C CA . THR A 1 120 ? 4.462 -13.324 1.531 1.00 93.38 120 THR A CA 1
ATOM 967 C C . THR A 1 120 ? 5.415 -12.171 1.820 1.00 93.38 120 THR A C 1
ATOM 969 O O . THR A 1 120 ? 4.984 -11.126 2.296 1.00 93.38 120 THR A O 1
ATOM 972 N N . ARG A 1 121 ? 6.691 -12.305 1.449 1.00 93.88 121 ARG A N 1
ATOM 973 C CA . ARG A 1 121 ? 7.678 -11.239 1.633 1.00 93.88 121 ARG A CA 1
ATOM 974 C C . ARG A 1 121 ? 7.350 -9.984 0.823 1.00 93.88 121 ARG A C 1
ATOM 976 O O . ARG A 1 121 ? 7.502 -8.889 1.345 1.00 93.88 121 ARG A O 1
ATOM 983 N N . ALA A 1 122 ? 6.833 -10.119 -0.402 1.00 94.56 122 ALA A N 1
ATOM 984 C CA . ALA A 1 122 ? 6.390 -8.971 -1.197 1.00 94.56 122 ALA A CA 1
ATOM 985 C C . ALA A 1 122 ? 5.233 -8.217 -0.538 1.00 94.56 122 ALA A C 1
ATOM 987 O O . ALA A 1 122 ? 5.274 -6.992 -0.454 1.00 94.56 122 ALA A O 1
ATOM 988 N N . PHE A 1 123 ? 4.245 -8.946 -0.019 1.00 94.12 123 PHE A N 1
ATOM 989 C CA . PHE A 1 123 ? 3.150 -8.364 0.750 1.00 94.12 123 PHE A CA 1
ATOM 990 C C . PHE A 1 123 ? 3.662 -7.619 1.993 1.00 94.12 123 PHE A C 1
ATOM 992 O O . PHE A 1 123 ? 3.347 -6.443 2.180 1.00 94.12 123 PHE A O 1
ATOM 999 N N . LEU A 1 124 ? 4.505 -8.270 2.801 1.00 94.75 124 LEU A N 1
ATOM 1000 C CA . LEU A 1 124 ? 5.062 -7.665 4.010 1.00 94.75 124 LEU A CA 1
ATOM 1001 C C . LEU A 1 124 ? 5.921 -6.437 3.694 1.00 94.75 124 LEU A C 1
ATOM 1003 O O . LEU A 1 124 ? 5.822 -5.429 4.387 1.00 94.75 124 LEU A O 1
ATOM 1007 N N . ALA A 1 125 ? 6.729 -6.491 2.635 1.00 94.06 125 ALA A N 1
ATOM 1008 C CA . ALA A 1 125 ? 7.571 -5.379 2.218 1.00 94.06 125 ALA A CA 1
ATOM 1009 C C . ALA A 1 125 ? 6.735 -4.165 1.771 1.00 94.06 125 ALA A C 1
ATOM 1011 O O . ALA A 1 125 ? 7.053 -3.043 2.161 1.00 94.06 125 ALA A O 1
ATOM 1012 N N . CYS A 1 126 ? 5.626 -4.365 1.040 1.00 94.69 126 CYS A N 1
ATOM 1013 C CA . CYS A 1 126 ? 4.704 -3.272 0.697 1.00 94.69 126 CYS A CA 1
ATOM 1014 C C . CYS A 1 126 ? 4.129 -2.585 1.947 1.00 94.69 126 CYS A C 1
ATOM 1016 O O . CYS A 1 126 ? 3.958 -1.368 1.957 1.00 94.69 126 CYS A O 1
ATOM 1018 N N . LEU A 1 127 ? 3.875 -3.345 3.016 1.00 94.44 127 LEU A N 1
ATOM 1019 C CA . LEU A 1 127 ? 3.378 -2.833 4.297 1.00 94.44 127 LEU A CA 1
ATOM 1020 C C . LEU A 1 127 ? 4.491 -2.488 5.301 1.00 94.44 127 LEU A C 1
ATOM 1022 O O . LEU A 1 127 ? 4.199 -2.293 6.480 1.00 94.44 127 LEU A O 1
ATOM 1026 N N . ARG A 1 128 ? 5.762 -2.409 4.874 1.00 92.25 128 ARG A N 1
ATOM 1027 C CA . ARG A 1 128 ? 6.920 -2.099 5.746 1.00 92.25 128 ARG A CA 1
ATOM 1028 C C . ARG A 1 128 ? 6.995 -3.002 6.992 1.00 92.25 128 ARG A C 1
ATOM 1030 O O . ARG A 1 128 ? 7.361 -2.593 8.091 1.00 92.25 128 ARG A O 1
ATOM 1037 N N . SER A 1 129 ? 6.620 -4.259 6.798 1.00 93.31 129 SER A N 1
ATOM 1038 C CA . SER A 1 129 ? 6.397 -5.257 7.843 1.00 93.31 129 SER A CA 1
ATOM 1039 C C . SER A 1 129 ? 7.210 -6.539 7.615 1.00 93.31 129 SER A C 1
ATOM 1041 O O . SER A 1 129 ? 6.881 -7.578 8.180 1.00 93.31 129 SER A O 1
ATOM 1043 N N . ASP A 1 130 ? 8.273 -6.487 6.798 1.00 90.62 130 ASP A N 1
ATOM 1044 C CA . ASP A 1 130 ? 9.183 -7.619 6.547 1.00 90.62 130 ASP A CA 1
ATOM 1045 C C . ASP A 1 130 ? 10.023 -7.922 7.801 1.00 90.62 130 ASP A C 1
ATOM 1047 O O . ASP A 1 130 ? 11.136 -7.431 7.977 1.00 90.62 130 ASP A O 1
ATOM 1051 N N . CYS A 1 131 ? 9.434 -8.670 8.735 1.00 88.19 131 CYS A N 1
ATOM 1052 C CA . CYS A 1 131 ? 10.017 -9.007 10.027 1.00 88.19 131 CYS A CA 1
ATOM 1053 C C . CYS A 1 131 ? 9.747 -10.487 10.348 1.00 88.19 131 CYS A C 1
ATOM 1055 O O . CYS A 1 131 ? 8.580 -10.887 10.362 1.00 88.19 131 CYS A O 1
ATOM 1057 N N . PRO A 1 132 ? 10.777 -11.298 10.670 1.00 88.06 132 PRO A N 1
ATOM 1058 C CA . PRO A 1 132 ? 10.605 -12.724 10.964 1.00 88.06 132 PRO A CA 1
ATOM 1059 C C . PRO A 1 132 ? 9.610 -13.016 12.092 1.00 88.06 132 PRO A C 1
ATOM 1061 O O . PRO A 1 132 ? 8.872 -13.993 12.016 1.00 88.06 132 PRO A O 1
ATOM 1064 N N . ALA A 1 133 ? 9.545 -12.143 13.102 1.00 90.69 133 ALA A N 1
ATOM 1065 C CA . ALA A 1 133 ? 8.632 -12.290 14.233 1.00 90.69 133 ALA A CA 1
ATOM 1066 C C . ALA A 1 133 ? 7.155 -12.304 13.806 1.00 90.69 133 ALA A C 1
ATOM 1068 O O . ALA A 1 133 ? 6.342 -13.042 14.352 1.00 90.69 133 ALA A O 1
ATOM 1069 N N . LEU A 1 134 ? 6.818 -11.531 12.772 1.00 91.31 134 LEU A N 1
ATOM 1070 C CA . LEU A 1 134 ? 5.456 -11.423 12.258 1.00 91.31 134 LEU A CA 1
ATOM 1071 C C . LEU A 1 134 ? 5.006 -12.709 11.545 1.00 91.31 134 LEU A C 1
ATOM 1073 O O . LEU A 1 134 ? 3.816 -12.974 11.448 1.00 91.31 134 LEU A O 1
ATOM 1077 N N . LEU A 1 135 ? 5.956 -13.514 11.061 1.00 90.50 135 LEU A N 1
ATOM 1078 C CA . LEU A 1 135 ? 5.700 -14.797 10.405 1.00 90.50 135 LEU A CA 1
ATOM 1079 C C . LEU A 1 135 ? 5.763 -15.992 11.357 1.00 90.50 135 LEU A C 1
ATOM 1081 O O . LEU A 1 135 ? 5.503 -17.111 10.919 1.00 90.50 135 LEU A O 1
ATOM 1085 N N . ASN A 1 136 ? 6.114 -15.777 12.625 1.00 92.56 136 ASN A N 1
ATOM 1086 C CA . ASN A 1 136 ? 6.196 -16.833 13.620 1.00 92.56 136 ASN A CA 1
ATOM 1087 C C . ASN A 1 136 ? 4.810 -17.082 14.247 1.00 92.56 136 ASN A C 1
ATOM 1089 O O . ASN A 1 136 ? 4.348 -16.234 15.013 1.00 92.56 136 ASN A O 1
ATOM 1093 N N . PRO A 1 137 ? 4.163 -18.242 14.014 1.00 90.06 137 PRO A N 1
ATOM 1094 C CA . PRO A 1 137 ? 2.835 -18.524 14.562 1.00 90.06 137 PRO A CA 1
ATOM 1095 C C . PRO A 1 137 ? 2.795 -18.585 16.092 1.00 90.06 137 PRO A C 1
ATOM 1097 O O . PRO A 1 137 ? 1.736 -18.382 16.676 1.00 90.06 137 PRO A O 1
ATOM 1100 N N . ALA A 1 138 ? 3.936 -18.841 16.744 1.00 92.62 138 ALA A N 1
ATOM 1101 C CA . ALA A 1 138 ? 4.045 -18.802 18.201 1.00 92.62 138 ALA A CA 1
ATOM 1102 C C . ALA A 1 138 ? 4.012 -17.369 18.765 1.00 92.62 138 ALA A C 1
ATOM 1104 O O . ALA A 1 138 ? 3.775 -17.189 19.954 1.00 92.62 138 ALA A O 1
ATOM 1105 N N . GLN A 1 139 ? 4.268 -16.357 17.930 1.00 89.38 139 GLN A N 1
ATOM 1106 C CA . GLN A 1 139 ? 4.227 -14.943 18.314 1.00 89.38 139 GLN A CA 1
ATOM 1107 C C . GLN A 1 139 ? 2.978 -14.242 17.784 1.00 89.38 139 GLN A C 1
ATOM 1109 O O . GLN A 1 139 ? 2.388 -13.431 18.490 1.00 89.38 139 GLN A O 1
ATOM 1114 N N . VAL A 1 140 ? 2.575 -14.543 16.546 1.00 92.19 140 VAL A N 1
ATOM 1115 C CA . VAL A 1 140 ? 1.423 -13.920 15.890 1.00 92.19 140 VAL A CA 1
ATOM 1116 C C . VAL A 1 140 ? 0.541 -15.007 15.275 1.00 92.19 140 VAL A C 1
ATOM 1118 O O . VAL A 1 140 ? 0.938 -15.628 14.283 1.00 92.19 140 VAL A O 1
ATOM 1121 N N . PRO A 1 141 ? -0.671 -15.237 15.813 1.00 91.88 141 PRO A N 1
ATOM 1122 C CA . PRO A 1 141 ? -1.641 -16.136 15.203 1.00 91.88 141 PRO A CA 1
ATOM 1123 C C . PRO A 1 141 ? -1.923 -15.748 13.748 1.00 91.88 141 PRO A C 1
ATOM 1125 O O . PRO A 1 141 ? -2.104 -14.574 13.427 1.00 91.88 141 PRO A O 1
ATOM 1128 N N . GLN A 1 142 ? -2.014 -16.737 12.854 1.00 91.12 142 GLN A N 1
ATOM 1129 C CA . GLN A 1 142 ? -2.128 -16.487 11.411 1.00 91.12 142 GLN A CA 1
ATOM 1130 C C . GLN A 1 142 ? -3.322 -15.589 11.038 1.00 91.12 142 GLN A C 1
ATOM 1132 O O . GLN A 1 142 ? -3.213 -14.776 10.122 1.00 91.12 142 GLN A O 1
ATOM 1137 N N . HIS A 1 143 ? -4.447 -15.712 11.747 1.00 91.00 143 HIS A N 1
ATOM 1138 C CA . HIS A 1 143 ? -5.643 -14.904 11.501 1.00 91.00 143 HIS A CA 1
ATOM 1139 C C . HIS A 1 143 ? -5.467 -13.423 11.892 1.00 91.00 143 HIS A C 1
ATOM 1141 O O . HIS A 1 143 ? -6.173 -12.574 11.356 1.00 91.00 143 HIS A O 1
ATOM 1147 N N . LEU A 1 144 ? -4.494 -13.091 12.751 1.00 93.31 144 LEU A N 1
ATOM 1148 C CA . LEU A 1 144 ? -4.178 -11.717 13.166 1.00 93.31 144 LEU A CA 1
ATOM 1149 C C . LEU A 1 144 ? -3.095 -11.055 12.308 1.00 93.31 144 LEU A C 1
ATOM 1151 O O . LEU A 1 144 ? -2.892 -9.846 12.404 1.00 93.31 144 LEU A O 1
ATOM 1155 N N . LEU A 1 145 ? -2.425 -11.814 11.435 1.00 93.25 145 LEU A N 1
ATOM 1156 C CA . LEU A 1 145 ? -1.289 -11.340 10.644 1.00 93.25 145 LEU A CA 1
ATOM 1157 C C . LEU A 1 145 ? -1.590 -10.037 9.891 1.00 93.25 145 LEU A C 1
ATOM 1159 O O . LEU A 1 145 ? -0.801 -9.093 9.935 1.00 93.25 145 LEU A O 1
ATOM 1163 N N . LEU A 1 146 ? -2.735 -9.985 9.203 1.00 93.69 146 LEU A N 1
ATOM 1164 C CA . LEU A 1 146 ? -3.141 -8.819 8.419 1.00 93.69 146 LEU A CA 1
ATOM 1165 C C . LEU A 1 146 ? -3.352 -7.593 9.312 1.00 93.69 146 LEU A C 1
ATOM 1167 O O . LEU A 1 146 ? -2.848 -6.517 8.995 1.00 93.69 146 LEU A O 1
ATOM 1171 N N . MET A 1 147 ? -4.049 -7.773 10.434 1.00 94.38 147 MET A N 1
ATOM 1172 C CA . MET A 1 147 ? -4.294 -6.710 11.403 1.00 94.38 147 MET A CA 1
ATOM 1173 C C . MET A 1 147 ? -2.963 -6.160 11.934 1.00 94.38 147 MET A C 1
ATOM 1175 O O . MET A 1 147 ? -2.725 -4.955 11.855 1.00 94.38 147 MET A O 1
ATOM 1179 N N . CYS A 1 148 ? -2.035 -7.032 12.345 1.00 94.81 148 CYS A N 1
ATOM 1180 C CA . CYS A 1 148 ? -0.723 -6.607 12.828 1.00 94.81 148 CYS A CA 1
ATOM 1181 C C . CYS A 1 148 ? 0.091 -5.860 11.756 1.00 94.81 148 CYS A C 1
ATOM 1183 O O . CYS A 1 148 ? 0.781 -4.893 12.085 1.00 94.81 148 CYS A O 1
ATOM 1185 N N . CYS A 1 149 ? 0.004 -6.263 10.481 1.00 95.56 149 CYS A N 1
ATOM 1186 C CA . CYS A 1 149 ? 0.645 -5.535 9.380 1.00 95.56 149 CYS A CA 1
ATOM 1187 C C . CYS A 1 149 ? 0.069 -4.119 9.223 1.00 95.56 149 CYS A C 1
ATOM 1189 O O . CYS A 1 149 ? 0.827 -3.168 9.041 1.00 95.56 149 CYS A O 1
ATOM 1191 N N . VAL A 1 150 ? -1.258 -3.970 9.300 1.00 95.06 150 VAL A N 1
ATOM 1192 C CA . VAL A 1 150 ? -1.937 -2.672 9.155 1.00 95.06 150 VAL A CA 1
ATOM 1193 C C . VAL A 1 150 ? -1.622 -1.752 10.333 1.00 95.06 150 VAL A C 1
ATOM 1195 O O . VAL A 1 150 ? -1.195 -0.620 10.109 1.00 95.06 150 VAL A O 1
ATOM 1198 N N . LEU A 1 151 ? -1.735 -2.239 11.574 1.00 95.00 151 LEU A N 1
ATOM 1199 C CA . LEU A 1 151 ? -1.405 -1.447 12.764 1.00 95.00 151 LEU A CA 1
ATOM 1200 C C . LEU A 1 151 ? 0.058 -1.003 12.750 1.00 95.00 151 LEU A C 1
ATOM 1202 O O . LEU A 1 151 ? 0.355 0.173 12.951 1.00 95.00 151 LEU A O 1
ATOM 1206 N N . ARG A 1 152 ? 0.986 -1.916 12.431 1.00 94.12 152 ARG A N 1
ATOM 1207 C CA . ARG A 1 152 ? 2.404 -1.573 12.273 1.00 94.12 152 ARG A CA 1
ATOM 1208 C C . ARG A 1 152 ? 2.604 -0.503 11.199 1.00 94.12 152 ARG A C 1
ATOM 1210 O O . ARG A 1 152 ? 3.368 0.434 11.417 1.00 94.12 152 ARG A O 1
ATOM 1217 N N . TYR A 1 153 ? 1.924 -0.623 10.061 1.00 95.25 153 TYR A N 1
ATOM 1218 C CA . TYR A 1 153 ? 2.021 0.351 8.979 1.00 95.25 153 TYR A CA 1
ATOM 1219 C C . TYR A 1 153 ? 1.537 1.747 9.406 1.00 95.25 153 TYR A C 1
ATOM 1221 O O . TYR A 1 153 ? 2.213 2.734 9.104 1.00 95.25 153 TYR A O 1
ATOM 1229 N N . MET A 1 154 ? 0.413 1.826 10.129 1.00 94.56 154 MET A N 1
ATOM 1230 C CA . MET A 1 154 ? -0.146 3.076 10.667 1.00 94.56 154 MET A CA 1
ATOM 1231 C C . MET A 1 154 ? 0.783 3.713 11.706 1.00 94.56 154 MET A C 1
ATOM 1233 O O . MET A 1 154 ? 1.052 4.909 11.642 1.00 94.56 154 MET A O 1
ATOM 1237 N N . MET A 1 155 ? 1.352 2.909 12.609 1.00 93.00 155 MET A N 1
ATOM 1238 C CA . MET A 1 155 ? 2.293 3.376 13.635 1.00 93.00 155 MET A CA 1
ATOM 1239 C C . MET A 1 155 ? 3.606 3.927 13.061 1.00 93.00 155 MET A C 1
ATOM 1241 O O . MET A 1 155 ? 4.255 4.759 13.686 1.00 93.00 155 MET A O 1
ATOM 1245 N N . GLN A 1 156 ? 4.014 3.469 11.874 1.00 92.00 156 GLN A N 1
ATOM 1246 C CA . GLN A 1 156 ? 5.223 3.927 11.179 1.00 92.00 156 GLN A CA 1
ATOM 1247 C C . GLN A 1 156 ? 4.949 5.062 10.181 1.00 92.00 156 GLN A C 1
ATOM 1249 O O . GLN A 1 156 ? 5.763 5.322 9.283 1.00 92.00 156 GLN A O 1
ATOM 1254 N N . TRP A 1 157 ? 3.774 5.684 10.229 1.00 92.56 157 TRP A N 1
ATOM 1255 C CA . TRP A 1 157 ? 3.464 6.798 9.347 1.00 92.56 157 TRP A CA 1
ATOM 1256 C C . TRP A 1 157 ? 4.378 8.002 9.654 1.00 92.56 157 TRP A C 1
ATOM 1258 O O . TRP A 1 157 ? 4.449 8.438 10.799 1.00 92.56 157 TRP A O 1
ATOM 1268 N N . PRO A 1 158 ? 5.100 8.558 8.661 1.00 89.81 158 PRO A N 1
ATOM 1269 C CA . PRO A 1 158 ? 6.037 9.655 8.907 1.00 89.81 158 PRO A CA 1
ATOM 1270 C C . PRO A 1 158 ? 5.351 11.007 9.154 1.00 89.81 158 PRO A C 1
ATOM 1272 O O . PRO A 1 158 ? 5.998 11.926 9.640 1.00 89.81 158 PRO A O 1
ATOM 1275 N N . GLY A 1 159 ? 4.067 11.151 8.806 1.00 87.69 159 GLY A N 1
ATOM 1276 C CA . GLY A 1 159 ? 3.337 12.419 8.909 1.00 87.69 159 GLY A CA 1
ATOM 1277 C C . GLY A 1 159 ? 2.731 12.708 10.283 1.00 87.69 159 GLY A C 1
ATOM 1278 O O . GLY A 1 159 ? 1.958 13.650 10.391 1.00 87.69 159 GLY A O 1
ATOM 1279 N N . GLY A 1 160 ? 3.031 11.903 11.305 1.00 87.12 160 GLY A N 1
ATOM 1280 C CA . GLY A 1 160 ? 2.498 12.071 12.658 1.00 87.12 160 GLY A CA 1
ATOM 1281 C C . GLY A 1 160 ? 2.021 10.759 13.274 1.00 87.12 160 GLY A C 1
ATOM 1282 O O . GLY A 1 160 ? 2.063 9.702 12.641 1.00 87.12 160 GLY A O 1
ATOM 1283 N N . ARG A 1 161 ? 1.575 10.827 14.532 1.00 88.75 161 ARG A N 1
ATOM 1284 C CA . ARG A 1 161 ? 1.013 9.668 15.237 1.00 88.75 161 ARG A CA 1
ATOM 1285 C C . ARG A 1 161 ? -0.422 9.442 14.771 1.00 88.75 161 ARG A C 1
ATOM 1287 O O . ARG A 1 161 ? -1.260 10.304 14.982 1.00 88.75 161 ARG A O 1
ATOM 1294 N N . ILE A 1 162 ? -0.673 8.285 14.162 1.00 92.88 162 ILE A N 1
ATOM 1295 C CA . ILE A 1 162 ? -2.015 7.864 13.728 1.00 92.88 162 ILE A CA 1
ATOM 1296 C C . ILE A 1 162 ? -2.795 7.203 14.865 1.00 92.88 162 ILE A C 1
ATOM 1298 O O . ILE A 1 162 ? -4.003 7.359 14.945 1.00 92.88 162 ILE A O 1
ATOM 1302 N N . LEU A 1 163 ? -2.100 6.442 15.715 1.00 92.38 163 LEU A N 1
ATOM 1303 C CA . LEU A 1 163 ? -2.682 5.756 16.864 1.00 92.38 163 LEU A CA 1
ATOM 1304 C C . LEU A 1 163 ? -1.880 6.089 18.119 1.00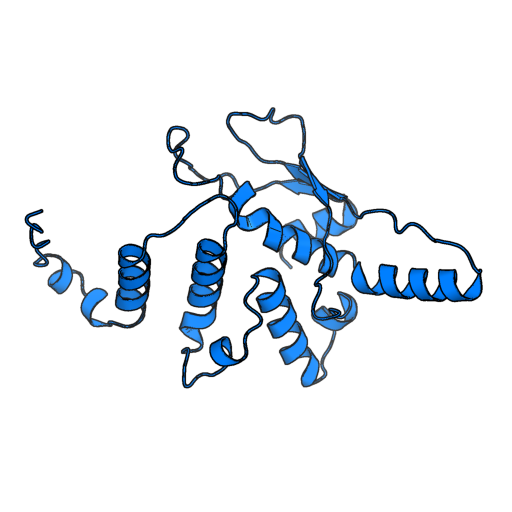 92.38 163 LEU A C 1
ATOM 1306 O O . LEU A 1 163 ? -0.641 6.098 18.116 1.00 92.38 163 LEU A O 1
ATOM 1310 N N . GLN A 1 164 ? -2.596 6.337 19.205 1.00 90.50 164 GLN A N 1
ATOM 1311 C CA . GLN A 1 164 ? -2.060 6.410 20.549 1.00 90.50 164 GLN A CA 1
ATOM 1312 C C . GLN A 1 164 ? -1.824 5.006 21.111 1.00 90.50 164 GLN A C 1
ATOM 1314 O O . GLN A 1 164 ? -2.341 3.999 20.627 1.00 90.50 164 GLN A O 1
ATOM 1319 N N . ARG A 1 165 ? -1.022 4.929 22.178 1.00 91.69 165 ARG A N 1
ATOM 1320 C CA . ARG A 1 165 ? -0.666 3.648 22.800 1.00 91.69 165 ARG A CA 1
ATOM 1321 C C . ARG A 1 165 ? -1.891 2.894 23.320 1.00 91.69 165 ARG A C 1
ATOM 1323 O O . ARG A 1 165 ? -2.005 1.705 23.066 1.00 91.69 165 ARG A O 1
ATOM 1330 N N . HIS A 1 166 ? -2.799 3.583 24.007 1.00 92.50 166 HIS A N 1
ATOM 1331 C CA . HIS A 1 166 ? -3.990 2.948 24.569 1.00 92.50 166 HIS A CA 1
ATOM 1332 C C . HIS A 1 166 ? -4.965 2.476 23.479 1.00 92.50 166 HIS A C 1
ATOM 1334 O O . HIS A 1 166 ? -5.618 1.456 23.657 1.00 92.50 166 HIS A O 1
ATOM 1340 N N . GLU A 1 167 ? -5.026 3.166 22.335 1.00 93.06 167 GLU A N 1
ATOM 1341 C CA . GLU A 1 167 ? -5.827 2.735 21.182 1.00 93.06 167 GLU A CA 1
ATOM 1342 C C . GLU A 1 167 ? -5.252 1.454 20.576 1.00 93.06 167 GLU A C 1
ATOM 1344 O O . GLU A 1 167 ? -5.986 0.508 20.300 1.00 93.06 167 GLU A O 1
ATOM 1349 N N . LEU A 1 168 ? -3.924 1.386 20.425 1.00 94.56 168 LEU A N 1
ATOM 1350 C CA . LEU A 1 168 ? -3.233 0.171 19.997 1.00 94.56 168 LEU A CA 1
ATOM 1351 C C . LEU A 1 168 ? -3.490 -0.989 20.969 1.00 94.56 168 LEU A C 1
ATOM 1353 O O . LEU A 1 168 ? -3.842 -2.083 20.529 1.00 94.56 168 LEU A O 1
ATOM 1357 N N . ASP A 1 169 ? -3.343 -0.748 22.272 1.00 92.56 169 ASP A N 1
ATOM 1358 C CA . ASP A 1 169 ? -3.588 -1.754 23.307 1.00 92.56 169 ASP A CA 1
ATOM 1359 C C . ASP A 1 169 ? -5.047 -2.243 23.262 1.00 92.56 169 ASP A C 1
ATOM 1361 O O . ASP A 1 169 ? -5.287 -3.446 23.343 1.00 92.56 169 ASP A O 1
ATOM 1365 N N . ALA A 1 170 ? -6.013 -1.345 23.032 1.00 90.81 170 ALA A N 1
ATOM 1366 C CA . ALA A 1 170 ? -7.421 -1.695 22.866 1.00 90.81 170 ALA A CA 1
ATOM 1367 C C . ALA A 1 170 ? -7.670 -2.564 21.621 1.00 90.81 170 ALA A C 1
ATOM 1369 O O . ALA A 1 170 ? -8.329 -3.598 21.728 1.00 90.81 170 ALA A O 1
ATOM 1370 N N . PHE A 1 171 ? -7.101 -2.214 20.457 1.00 91.94 171 PHE A N 1
ATOM 1371 C CA . PHE A 1 171 ? -7.206 -3.043 19.246 1.00 91.94 171 PHE A CA 1
ATOM 1372 C C . PHE A 1 171 ? -6.636 -4.447 19.459 1.00 91.94 171 PHE A C 1
ATOM 1374 O O . PHE A 1 171 ? -7.230 -5.434 19.020 1.00 91.94 171 PHE A O 1
ATOM 1381 N N . LEU A 1 172 ? -5.482 -4.545 20.124 1.00 92.06 172 LEU A N 1
ATOM 1382 C CA . LEU A 1 172 ? -4.841 -5.826 20.403 1.00 92.06 172 LEU A CA 1
ATOM 1383 C C . LEU A 1 172 ? -5.646 -6.644 21.415 1.00 92.06 172 LEU A C 1
ATOM 1385 O O . LEU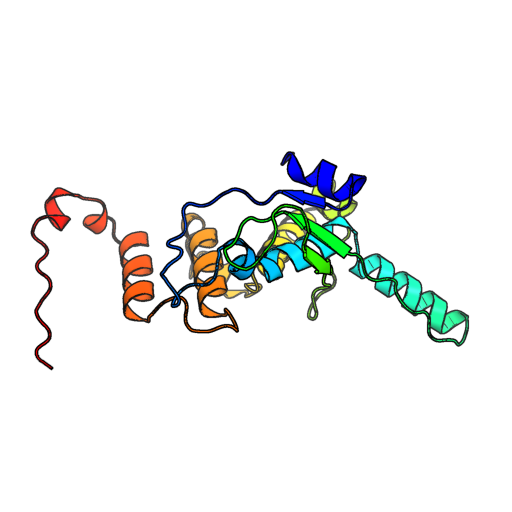 A 1 172 ? -5.871 -7.827 21.171 1.00 92.06 172 LEU A O 1
ATOM 1389 N N . ALA A 1 173 ? -6.117 -6.025 22.501 1.00 90.81 173 ALA A N 1
ATOM 1390 C CA . ALA A 1 173 ? -6.947 -6.676 23.511 1.00 90.81 173 ALA A CA 1
ATOM 1391 C C . ALA A 1 173 ? -8.248 -7.214 22.903 1.00 90.81 173 ALA A C 1
ATOM 1393 O O . ALA A 1 173 ? -8.579 -8.380 23.113 1.00 90.81 173 ALA A O 1
ATOM 1394 N N . GLN A 1 174 ? -8.933 -6.404 22.089 1.00 89.12 174 GLN A N 1
ATOM 1395 C CA . GLN A 1 174 ? -10.143 -6.810 21.374 1.00 89.12 174 GLN A CA 1
ATOM 1396 C C . GLN A 1 174 ? -9.886 -8.011 20.464 1.00 89.12 174 GLN A C 1
ATOM 1398 O O . GLN A 1 174 ? -10.693 -8.929 20.413 1.00 89.12 174 GLN A O 1
ATOM 1403 N N . ALA A 1 175 ? -8.760 -8.021 19.750 1.00 90.25 175 ALA A N 1
ATOM 1404 C CA . ALA A 1 175 ? -8.453 -9.073 18.790 1.00 90.25 175 ALA A CA 1
ATOM 1405 C C . ALA A 1 175 ? -8.107 -10.429 19.431 1.00 90.25 175 ALA A C 1
ATOM 1407 O O . ALA A 1 175 ? -8.200 -11.452 18.755 1.00 90.25 175 ALA A O 1
ATOM 1408 N N . VAL A 1 176 ? -7.677 -10.448 20.699 1.00 88.12 176 VAL A N 1
ATOM 1409 C CA . VAL A 1 176 ? -7.276 -11.683 21.403 1.00 88.12 176 VAL A CA 1
ATOM 1410 C C . VAL A 1 176 ? -8.271 -12.131 22.472 1.00 88.12 176 VAL A C 1
ATOM 1412 O O . VAL A 1 176 ? -8.240 -13.292 22.877 1.00 88.12 176 VAL A O 1
ATOM 1415 N N . SER A 1 177 ? -9.136 -11.237 22.953 1.00 87.19 177 SER A N 1
ATOM 1416 C CA . SER A 1 177 ? -10.083 -11.538 24.023 1.00 87.19 177 SER A CA 1
ATOM 1417 C C . SER A 1 177 ? -11.440 -11.948 23.467 1.00 87.19 177 SER A C 1
ATOM 1419 O O . SER A 1 177 ? -12.209 -11.111 23.006 1.00 87.19 177 SER A O 1
ATOM 1421 N N . ASN A 1 178 ? -11.781 -13.230 23.607 1.00 80.81 178 ASN A N 1
ATOM 1422 C CA . ASN A 1 178 ? -13.113 -13.737 23.262 1.00 80.81 178 ASN A CA 1
ATOM 1423 C C . ASN A 1 178 ? -14.230 -13.056 24.076 1.00 80.81 178 ASN A C 1
ATOM 1425 O O . ASN A 1 178 ? -15.330 -12.880 23.572 1.00 80.81 178 ASN A O 1
ATOM 1429 N N . GLN A 1 179 ? -13.935 -12.635 25.311 1.00 78.88 179 GLN A N 1
ATOM 1430 C CA . GLN A 1 179 ? -14.887 -11.952 26.198 1.00 78.88 179 GLN A CA 1
ATOM 1431 C C . GLN A 1 179 ? -15.322 -10.595 25.644 1.00 78.88 179 GLN A C 1
ATOM 1433 O O . GLN A 1 179 ? -16.477 -10.208 25.773 1.00 78.88 179 GLN A O 1
ATOM 1438 N N . LEU A 1 180 ? -14.416 -9.888 24.963 1.00 77.94 180 LEU A N 1
ATOM 1439 C CA . LEU A 1 180 ? -14.733 -8.588 24.383 1.00 77.94 180 LEU A CA 1
ATOM 1440 C C . LEU A 1 180 ? -15.587 -8.693 23.108 1.00 77.94 180 LEU A C 1
ATOM 1442 O O . LEU A 1 180 ? -15.967 -7.667 22.553 1.00 77.94 180 LEU A O 1
ATOM 1446 N N . TYR A 1 181 ? -15.904 -9.898 22.627 1.00 77.44 181 TYR A N 1
ATOM 1447 C CA . TYR A 1 181 ? -16.881 -10.094 21.552 1.00 77.44 181 TYR A CA 1
ATOM 1448 C C . TYR A 1 181 ? -18.310 -10.294 22.072 1.00 77.44 181 TYR A C 1
ATOM 1450 O O . TYR A 1 181 ? -19.241 -10.232 21.271 1.00 77.44 181 TYR A O 1
ATOM 1458 N N . GLU A 1 182 ? -18.494 -10.497 23.382 1.00 80.62 182 GLU A N 1
ATOM 1459 C CA . GLU A 1 182 ? -19.807 -10.696 23.996 1.00 80.62 182 GLU A CA 1
ATOM 1460 C C . GLU A 1 182 ? -20.440 -9.340 24.353 1.00 80.62 182 GLU A C 1
ATOM 1462 O O . GLU A 1 182 ? -19.990 -8.675 25.293 1.00 80.62 182 GLU A O 1
ATOM 1467 N N . PRO A 1 183 ? -21.488 -8.895 23.633 1.00 77.44 183 PRO A N 1
ATOM 1468 C CA . PRO A 1 183 ? -22.063 -7.565 23.822 1.00 77.44 183 PRO A CA 1
ATOM 1469 C C . PRO A 1 183 ? -22.621 -7.358 25.234 1.00 77.44 183 PRO A C 1
ATOM 1471 O O . PRO A 1 183 ? -22.519 -6.252 25.763 1.00 77.44 183 PRO A O 1
ATOM 1474 N N . ASP A 1 184 ? -23.137 -8.410 25.871 1.00 81.69 184 ASP A N 1
ATOM 1475 C CA . ASP A 1 184 ? -23.669 -8.349 27.237 1.00 81.69 184 ASP A CA 1
ATOM 1476 C C . ASP A 1 184 ? -22.569 -8.037 28.265 1.00 81.69 184 ASP A C 1
ATOM 1478 O O . ASP A 1 184 ? -22.798 -7.295 29.216 1.00 81.69 184 ASP A O 1
ATOM 1482 N N . GLN A 1 185 ? -21.342 -8.524 28.041 1.00 74.44 185 GLN A N 1
ATOM 1483 C CA . GLN A 1 185 ? -20.196 -8.232 28.911 1.00 74.44 185 GLN A CA 1
ATOM 1484 C C . GLN A 1 185 ? -19.654 -6.813 28.697 1.00 74.44 185 GLN A C 1
ATOM 1486 O O . GLN A 1 185 ? -19.094 -6.215 29.616 1.00 74.44 185 GLN A O 1
ATOM 1491 N N . LEU A 1 186 ? -19.828 -6.256 27.495 1.00 77.50 186 LEU A N 1
ATOM 1492 C CA . LEU A 1 186 ? -19.389 -4.900 27.170 1.00 77.50 186 LEU A CA 1
ATOM 1493 C C . LEU A 1 186 ? -20.328 -3.821 27.721 1.00 77.50 186 LEU A C 1
ATOM 1495 O O . LEU A 1 186 ? -19.863 -2.733 28.054 1.00 77.50 186 LEU A O 1
ATOM 1499 N N . GLN A 1 187 ? -21.632 -4.099 27.824 1.00 77.25 187 GLN A N 1
ATOM 1500 C CA . GLN A 1 187 ? -22.631 -3.120 28.280 1.00 77.25 187 GLN A CA 1
ATOM 1501 C C . GLN A 1 187 ? -22.386 -2.630 29.714 1.00 77.25 187 GLN A C 1
ATOM 1503 O O . GLN A 1 187 ? -22.739 -1.499 30.048 1.00 77.25 187 GLN A O 1
ATOM 1508 N N . GLU A 1 188 ? -21.760 -3.453 30.556 1.00 74.81 188 GLU A N 1
ATOM 1509 C CA . GLU A 1 188 ? -21.468 -3.114 31.952 1.00 74.81 188 GLU A CA 1
ATOM 1510 C C . GLU A 1 188 ? -20.105 -2.427 32.148 1.00 74.81 188 GLU A C 1
ATOM 1512 O O . GLU A 1 188 ? -19.800 -1.963 33.254 1.00 74.81 188 GLU A O 1
ATOM 1517 N N . LEU A 1 189 ? -19.283 -2.316 31.095 1.00 74.25 189 LEU A N 1
ATOM 1518 C CA . LEU A 1 189 ? -17.972 -1.675 31.186 1.00 74.25 189 LEU A CA 1
ATOM 1519 C C . LEU A 1 189 ? -18.124 -0.177 31.465 1.00 74.25 189 LEU A C 1
ATOM 1521 O O . LEU A 1 189 ? -18.584 0.606 30.635 1.00 74.25 189 LEU A O 1
ATOM 1525 N N . LYS A 1 190 ? -17.668 0.239 32.647 1.00 71.12 190 LYS A N 1
ATOM 1526 C CA . LYS A 1 190 ? -17.557 1.649 33.026 1.00 71.12 190 LYS A CA 1
ATOM 1527 C C . LYS A 1 190 ? -16.116 2.101 32.855 1.00 71.12 190 LYS A C 1
ATOM 1529 O O . LYS A 1 190 ? -15.204 1.522 33.444 1.00 71.12 190 LYS A O 1
ATOM 1534 N N . VAL A 1 191 ? -15.914 3.169 32.086 1.00 68.62 191 VAL A N 1
ATOM 1535 C CA . VAL A 1 191 ? -14.616 3.846 32.017 1.00 68.62 191 VAL A CA 1
ATOM 1536 C C . VAL A 1 191 ? -14.321 4.417 33.402 1.00 68.62 191 VAL A C 1
ATOM 1538 O O . VAL A 1 191 ? -15.071 5.257 33.902 1.00 68.62 191 VAL A O 1
ATOM 1541 N N . GLN A 1 192 ? -13.249 3.952 34.044 1.00 61.88 192 GLN A N 1
ATOM 1542 C CA . GLN A 1 192 ? -12.783 4.586 35.272 1.00 61.88 192 GLN A CA 1
ATOM 1543 C C . GLN A 1 192 ? -12.303 5.995 34.925 1.00 61.88 192 GLN A C 1
ATOM 1545 O O . GLN A 1 192 ? -11.370 6.159 34.137 1.00 61.88 192 GLN A O 1
ATOM 1550 N N . GLN A 1 193 ? -12.956 7.014 35.488 1.00 53.38 193 GLN A N 1
ATOM 1551 C CA . GLN A 1 193 ? -12.497 8.392 35.353 1.00 53.38 193 GLN A CA 1
ATOM 1552 C C . GLN A 1 193 ? -11.100 8.487 35.964 1.00 53.38 193 GLN A C 1
ATOM 1554 O O . GLN A 1 193 ? -10.927 8.379 37.176 1.00 53.38 193 GLN A O 1
ATOM 1559 N N . SER A 1 194 ? -10.096 8.635 35.106 1.00 50.94 194 SER A N 1
ATOM 1560 C CA . SER A 1 194 ? -8.725 8.871 35.536 1.00 50.94 194 SER A CA 1
ATOM 1561 C C . SER A 1 194 ? -8.665 10.308 36.046 1.00 50.94 194 SER A C 1
ATOM 1563 O O . SER A 1 194 ? -8.724 11.246 35.255 1.00 50.94 194 SER A O 1
ATOM 1565 N N . THR A 1 195 ? -8.628 10.498 37.363 1.00 41.84 195 THR A N 1
ATOM 1566 C CA . THR A 1 195 ? -8.343 11.806 37.963 1.00 41.84 195 THR A CA 1
ATOM 1567 C C . THR A 1 195 ? -6.922 12.207 37.579 1.00 41.84 195 THR A C 1
ATOM 1569 O O . THR A 1 195 ? -5.969 11.542 37.991 1.00 41.84 195 THR A O 1
ATOM 1572 N N . HIS A 1 196 ? -6.812 13.242 36.747 1.00 41.62 196 HIS A N 1
ATOM 1573 C CA . HIS A 1 196 ? -5.568 13.966 36.491 1.00 41.62 196 HIS A CA 1
ATOM 1574 C C . HIS A 1 196 ? -5.178 14.824 37.692 1.00 41.62 196 HIS A C 1
ATOM 1576 O O . HIS A 1 196 ? -6.098 15.380 38.335 1.00 41.62 196 HIS A O 1
#

Radius of gyration: 20.91 Å; chains: 1; bounding box: 55×45×60 Å